Protein AF-0000000083614188 (afdb_homodimer)

Foldseek 3Di:
DDPQLVVQQVLQVVQVVVVFHRKKKFKDAPRDTQFIFDQCVVPDVDPQRHTLSVRLVVNCVVVVHLADARIEMHMQEDDAPSSVVSCVSNNNDYYHYHHYLVNCVVVVNNVSVVVVVQVVDDQPPHPDHDDDDDDDVPDDDPVVVVVVVVVD/DDPQLVVQQVLQVVQVVVVFHRKKKFKDAPRDTQFIFDQCVVPDVDPQRHTLSVRLVVNCVVVVHLADARIEMHMQEDDAPSSVVSCVSNNNDYYHYHHYLVNCVVVVNNVSVVVVVQVVDDQPPHPDHDDDDDDDVPDDDPVVVVVVVVVD

Secondary structure (DSSP, 8-state):
--HHHHHHHHHHHHHHHTT--S-EEEEEETTEEEEEEE--TTTSS-TT--HHHHHHHHHHHHHT-S--TT-EEEEEEPPPHHHHHHHHHHT--EEEEEE-HHHHHHTT--HHHHHHHHHHS-GGGSSSEEEE-PPPTT---HHHHHHHHH--/--HHHHHHHHHHHHHHHTT--S-EEEEEETTEEEEEEE--TTTSS-TT--HHHHHHHHHHHHHT-S--TT-EEEEEEPPPHHHHHHHHHHT--EEEEEE-HHHHHHTT--HHHHHHHHHHS-GGGSSSEEEE-PPPTT---HHHHHHHHH--

Sequence (304 aa):
MNQFMERAVELAIKNVHEGGQPFGAVLVKNNTVIAEGVNELHKNYDISGHAELLAIRRAQIELQTNDLAGFTMYASGEPCPMCLTAMYFAGIEKVFYSNSVDEAVEAGLGKSKEIYEELTKEKAERLLSMTRMELNNGQANPMKLWIEHSSLMNQFMERAVELAIKNVHEGGQPFGAVLVKNNTVIAEGVNELHKNYDISGHAELLAIRRAQIELQTNDLAGFTMYASGEPCPMCLTAMYFAGIEKVFYSNSVDEAVEAGLGKSKEIYEELTKEKAERLLSMTRMELNNGQANPMKLWIEHSSL

Nearest PDB structures (foldseek):
  1tiy-assembly1_A  TM=9.160E-01  e=7.499E-15  Bacillus subtilis
  1wwr-assembly1_A  TM=9.749E-01  e=7.286E-10  Aquifex aeolicus
  2a8n-assembly1_A  TM=9.648E-01  e=5.587E-10  Agrobacterium tumefaciens
  2b3j-assembly2_D  TM=9.683E-01  e=2.407E-09  Staphylococcus aureus subsp. aureus Mu50
  8e2r-assembly1_B  TM=9.435E-01  e=2.407E-09  Escherichia coli

InterPro domains:
  IPR002125 Cytidine and deoxycytidylate deaminase domain [PF00383] (3-98)
  IPR002125 Cytidine and deoxycytidylate deaminase domain [PS51747] (1-112)
  IPR016192 APOBEC/CMP deaminase, zinc-binding [PS00903] (50-87)
  IPR016193 Cytidine deaminase-like [SSF53927] (2-111)

Organism: NCBI:txid2304605

Structure (mmCIF, N/CA/C/O backbone):
data_AF-0000000083614188-model_v1
#
loop_
_entity.id
_entity.type
_entity.pdbx_description
1 polymer 'Nucleoside deaminase'
#
loop_
_atom_site.group_PDB
_atom_site.id
_atom_site.type_symbol
_atom_site.label_atom_id
_atom_site.label_alt_id
_atom_site.label_comp_id
_atom_site.label_asym_id
_atom_site.label_entity_id
_atom_site.label_seq_id
_atom_site.pdbx_PDB_ins_code
_atom_site.Cartn_x
_atom_site.Cartn_y
_atom_site.Cartn_z
_atom_site.occupancy
_atom_site.B_iso_or_equiv
_atom_site.auth_seq_id
_atom_site.auth_comp_id
_atom_site.auth_asym_id
_atom_site.auth_atom_id
_atom_site.pdbx_PDB_model_num
ATOM 1 N N . MET A 1 1 ? -5.219 -27 -8.125 1 78 1 MET A N 1
ATOM 2 C CA . MET A 1 1 ? -5.289 -25.562 -8.312 1 78 1 MET A CA 1
ATOM 3 C C . MET A 1 1 ? -6.367 -25.188 -9.328 1 78 1 MET A C 1
ATOM 5 O O . MET A 1 1 ? -6.715 -26 -10.188 1 78 1 MET A O 1
ATOM 9 N N . ASN A 1 2 ? -7.012 -24.047 -9.102 1 91.75 2 ASN A N 1
ATOM 10 C CA . ASN A 1 2 ? -8.008 -23.641 -10.086 1 91.75 2 ASN A CA 1
ATOM 11 C C . ASN A 1 2 ? -7.383 -22.797 -11.203 1 91.75 2 ASN A C 1
ATOM 13 O O . ASN A 1 2 ? -6.184 -22.516 -11.164 1 91.75 2 ASN A O 1
ATOM 17 N N . GLN A 1 3 ? -8.148 -22.531 -12.258 1 96.56 3 GLN A N 1
ATOM 18 C CA . GLN A 1 3 ? -7.645 -21.875 -13.453 1 96.56 3 GLN A CA 1
ATOM 19 C C . GLN A 1 3 ? -7.137 -20.469 -13.141 1 96.56 3 GLN A C 1
ATOM 21 O O . GLN A 1 3 ? -6.23 -19.969 -13.812 1 96.56 3 GLN A O 1
ATOM 26 N N . PHE A 1 4 ? -7.652 -19.797 -12.219 1 98.31 4 PHE A N 1
ATOM 27 C CA . PHE A 1 4 ? -7.27 -18.422 -11.875 1 98.31 4 PHE A CA 1
ATOM 28 C C . PHE A 1 4 ? -5.902 -18.406 -11.203 1 98.31 4 PHE A C 1
ATOM 30 O O . PHE A 1 4 ? -5.055 -17.578 -11.531 1 98.31 4 PHE A O 1
ATOM 37 N N . MET A 1 5 ? -5.703 -19.359 -10.234 1 98.38 5 MET A N 1
ATOM 38 C CA . MET A 1 5 ? -4.383 -19.453 -9.617 1 98.38 5 MET A CA 1
ATOM 39 C C . MET A 1 5 ? -3.332 -19.875 -10.641 1 98.38 5 MET A C 1
ATOM 41 O O . MET A 1 5 ? -2.203 -19.375 -10.617 1 98.38 5 MET A O 1
ATOM 45 N N . GLU A 1 6 ? -3.738 -20.766 -11.5 1 97.56 6 GLU A N 1
ATOM 46 C CA . GLU A 1 6 ? -2.824 -21.156 -12.57 1 97.56 6 GLU A CA 1
ATOM 47 C C . GLU A 1 6 ? -2.385 -19.938 -13.383 1 97.56 6 GLU A C 1
ATOM 49 O O . GLU A 1 6 ? -1.208 -19.812 -13.727 1 97.56 6 GLU A O 1
ATOM 54 N N . ARG A 1 7 ? -3.314 -19.078 -13.703 1 98.31 7 ARG A N 1
ATOM 55 C CA . ARG A 1 7 ? -3.008 -17.875 -14.461 1 98.31 7 ARG A CA 1
ATOM 56 C C . ARG A 1 7 ? -2.066 -16.969 -13.68 1 98.31 7 ARG A C 1
ATOM 58 O O . ARG A 1 7 ? -1.103 -16.438 -14.242 1 98.31 7 ARG A O 1
ATOM 65 N N . ALA A 1 8 ? -2.299 -16.781 -12.383 1 98.75 8 ALA A N 1
ATOM 66 C CA . ALA A 1 8 ? -1.425 -15.961 -11.547 1 98.75 8 ALA A CA 1
ATOM 67 C C . ALA A 1 8 ? -0.002 -16.516 -11.539 1 98.75 8 ALA A C 1
ATOM 69 O O . ALA A 1 8 ? 0.964 -15.75 -11.656 1 98.75 8 ALA A O 1
ATOM 70 N N . VAL A 1 9 ? 0.112 -17.812 -11.438 1 98.56 9 VAL A N 1
ATOM 71 C CA . VAL A 1 9 ? 1.411 -18.469 -11.398 1 98.56 9 VAL A CA 1
ATOM 72 C C . VAL A 1 9 ? 2.107 -18.312 -12.75 1 98.56 9 VAL A C 1
ATOM 74 O O . VAL A 1 9 ? 3.307 -18.031 -12.812 1 98.56 9 VAL A O 1
ATOM 77 N N . GLU A 1 10 ? 1.381 -18.5 -13.828 1 98.5 10 GLU A N 1
ATOM 78 C CA . GLU A 1 10 ? 1.929 -18.297 -15.164 1 98.5 10 GLU A CA 1
ATOM 79 C C . GLU A 1 10 ? 2.475 -16.891 -15.336 1 98.5 10 GLU A C 1
ATOM 81 O O . GLU A 1 10 ? 3.553 -16.703 -15.906 1 98.5 10 GLU A O 1
ATOM 86 N N . LEU A 1 11 ? 1.718 -15.906 -14.906 1 98.88 11 LEU A N 1
ATOM 87 C CA . LEU A 1 11 ? 2.154 -14.516 -14.969 1 98.88 11 LEU A CA 1
ATOM 88 C C . LEU A 1 11 ? 3.455 -14.32 -14.195 1 98.88 11 LEU A C 1
ATOM 90 O O . LEU A 1 11 ? 4.367 -13.641 -14.672 1 98.88 11 LEU A O 1
ATOM 94 N N . ALA A 1 12 ? 3.541 -14.891 -13.039 1 98.81 12 ALA A N 1
ATOM 95 C CA . ALA A 1 12 ? 4.734 -14.789 -12.203 1 98.81 12 ALA A CA 1
ATOM 96 C C . ALA A 1 12 ? 5.949 -15.391 -12.906 1 98.81 12 ALA A C 1
ATOM 98 O O . ALA A 1 12 ? 7.027 -14.789 -12.922 1 98.81 12 ALA A O 1
ATOM 99 N N . ILE A 1 13 ? 5.73 -16.547 -13.484 1 98.62 13 ILE A N 1
ATOM 100 C CA . ILE A 1 13 ? 6.801 -17.25 -14.188 1 98.62 13 ILE A CA 1
ATOM 101 C C . ILE A 1 13 ? 7.293 -16.391 -15.352 1 98.62 13 ILE A C 1
ATOM 103 O O . ILE A 1 13 ? 8.5 -16.188 -15.516 1 98.62 13 ILE A O 1
ATOM 107 N N . LYS A 1 14 ? 6.375 -15.93 -16.141 1 98.75 14 LYS A N 1
ATOM 108 C CA . LYS A 1 14 ? 6.73 -15.078 -17.266 1 98.75 14 LYS A CA 1
ATOM 109 C C . LYS A 1 14 ? 7.488 -13.836 -16.797 1 98.75 14 LYS A C 1
ATOM 111 O O . LYS A 1 14 ? 8.438 -13.398 -17.453 1 98.75 14 LYS A O 1
ATOM 116 N N . ASN A 1 15 ? 7.07 -13.258 -15.695 1 98.75 15 ASN A N 1
ATOM 117 C CA . ASN A 1 15 ? 7.719 -12.055 -15.172 1 98.75 15 ASN A CA 1
ATOM 118 C C . ASN A 1 15 ? 9.172 -12.328 -14.797 1 98.75 15 ASN A C 1
ATOM 120 O O . ASN A 1 15 ? 10.039 -11.477 -15.008 1 98.75 15 ASN A O 1
ATOM 124 N N . VAL A 1 16 ? 9.445 -13.484 -14.242 1 98.44 16 VAL A N 1
ATOM 125 C CA . VAL A 1 16 ? 10.812 -13.859 -13.922 1 98.44 16 VAL A CA 1
ATOM 126 C C . VAL A 1 16 ? 11.648 -13.914 -15.203 1 98.44 16 VAL A C 1
ATOM 128 O O . VAL A 1 16 ? 12.758 -13.383 -15.25 1 98.44 16 VAL A O 1
ATOM 131 N N . HIS A 1 17 ? 11.102 -14.461 -16.234 1 98 17 HIS A N 1
ATOM 132 C CA . HIS A 1 17 ? 11.797 -14.547 -17.516 1 98 17 HIS A CA 1
ATOM 133 C C . HIS A 1 17 ? 12.086 -13.164 -18.078 1 98 17 HIS A C 1
ATOM 135 O O . HIS A 1 17 ? 13.07 -12.977 -18.797 1 98 17 HIS A O 1
ATOM 141 N N . GLU A 1 18 ? 11.344 -12.211 -17.703 1 97.56 18 GLU A N 1
ATOM 142 C CA . GLU A 1 18 ? 11.5 -10.852 -18.203 1 97.56 18 GLU A CA 1
ATOM 143 C C . GLU A 1 18 ? 12.352 -10.008 -17.25 1 97.56 18 GLU A C 1
ATOM 145 O O . GLU A 1 18 ? 12.492 -8.797 -17.453 1 97.56 18 GLU A O 1
ATOM 150 N N . GLY A 1 19 ? 12.828 -10.594 -16.219 1 97.19 19 GLY A N 1
ATOM 151 C CA . GLY A 1 19 ? 13.742 -9.906 -15.312 1 97.19 19 GLY A CA 1
ATOM 152 C C . GLY A 1 19 ? 13.07 -9.391 -14.055 1 97.19 19 GLY A C 1
ATOM 153 O O . GLY A 1 19 ? 13.695 -8.711 -13.242 1 97.19 19 GLY A O 1
ATOM 154 N N . GLY A 1 20 ? 11.844 -9.766 -13.852 1 98.25 20 GLY A N 1
ATOM 155 C CA . GLY A 1 20 ? 11.102 -9.273 -12.695 1 98.25 20 GLY A CA 1
ATOM 156 C C . GLY A 1 20 ? 11.031 -10.281 -11.562 1 98.25 20 GLY A C 1
ATOM 157 O O . GLY A 1 20 ? 11.414 -11.438 -11.734 1 98.25 20 GLY A O 1
ATOM 158 N N . GLN A 1 21 ? 10.57 -9.836 -10.43 1 98.44 21 GLN A N 1
ATOM 159 C CA . GLN A 1 21 ? 10.367 -10.711 -9.281 1 98.44 21 GLN A CA 1
ATOM 160 C C . GLN A 1 21 ? 9.227 -11.695 -9.531 1 98.44 21 GLN A C 1
ATOM 162 O O . GLN A 1 21 ? 8.367 -11.445 -10.367 1 98.44 21 GLN A O 1
ATOM 167 N N . PRO A 1 22 ? 9.164 -12.789 -8.797 1 98.75 22 PRO A N 1
ATOM 168 C CA . PRO A 1 22 ? 8.289 -13.922 -9.109 1 98.75 22 PRO A CA 1
ATOM 169 C C . PRO A 1 22 ? 6.883 -13.75 -8.531 1 98.75 22 PRO A C 1
ATOM 171 O O . PRO A 1 22 ? 6.406 -14.625 -7.801 1 98.75 22 PRO A O 1
ATOM 174 N N . PHE A 1 23 ? 6.223 -12.695 -8.906 1 98.94 23 PHE A N 1
ATOM 175 C CA . PHE A 1 23 ? 4.898 -12.43 -8.367 1 98.94 23 PHE A CA 1
ATOM 176 C C . PHE A 1 23 ? 3.926 -12.047 -9.477 1 98.94 23 PHE A C 1
ATOM 178 O O . PHE A 1 23 ? 4.211 -11.164 -10.281 1 98.94 23 PHE A O 1
ATOM 185 N N . GLY A 1 24 ? 2.861 -12.703 -9.562 1 98.94 24 GLY A N 1
ATOM 186 C CA . GLY A 1 24 ? 1.712 -12.445 -10.414 1 98.94 24 GLY A CA 1
ATOM 187 C C . GLY A 1 24 ? 0.39 -12.523 -9.672 1 98.94 24 GLY A C 1
ATOM 188 O O . GLY A 1 24 ? 0.3 -13.156 -8.617 1 98.94 24 GLY A O 1
ATOM 189 N N . ALA A 1 25 ? -0.646 -11.828 -10.227 1 98.94 25 ALA A N 1
ATOM 190 C CA . ALA A 1 25 ? -1.952 -11.805 -9.57 1 98.94 25 ALA A CA 1
ATOM 191 C C . ALA A 1 25 ? -3.07 -11.602 -10.594 1 98.94 25 ALA A C 1
ATOM 193 O O . ALA A 1 25 ? -2.861 -10.984 -11.641 1 98.94 25 ALA A O 1
ATOM 194 N N . VAL A 1 26 ? -4.215 -12.102 -10.281 1 98.88 26 VAL A N 1
ATOM 195 C CA . VAL A 1 26 ? -5.414 -11.867 -11.078 1 98.88 26 VAL A CA 1
ATOM 196 C C . VAL A 1 26 ? -6.586 -11.523 -10.164 1 98.88 26 VAL A C 1
ATOM 198 O O . VAL A 1 26 ? -6.73 -12.102 -9.086 1 98.88 26 VAL A O 1
ATOM 201 N N . LEU A 1 27 ? -7.27 -10.586 -10.531 1 98.94 27 LEU A N 1
ATOM 202 C CA . LEU A 1 27 ? -8.508 -10.188 -9.867 1 98.94 27 LEU A CA 1
ATOM 203 C C . LEU A 1 27 ? -9.719 -10.719 -10.617 1 98.94 27 LEU A C 1
ATOM 205 O O . LEU A 1 27 ? -9.867 -10.484 -11.82 1 98.94 27 LEU A O 1
ATOM 209 N N . VAL A 1 28 ? -10.609 -11.414 -9.875 1 98.88 28 VAL A N 1
ATOM 210 C CA . VAL A 1 28 ? -11.672 -12.18 -10.523 1 98.88 28 VAL A CA 1
ATOM 211 C C . VAL A 1 28 ? -13.031 -11.727 -9.977 1 98.88 28 VAL A C 1
ATOM 213 O O . VAL A 1 28 ? -13.172 -11.477 -8.781 1 98.88 28 VAL A O 1
ATOM 216 N N . LYS A 1 29 ? -14.016 -11.648 -10.828 1 98.5 29 LYS A N 1
ATOM 217 C CA . LYS A 1 29 ? 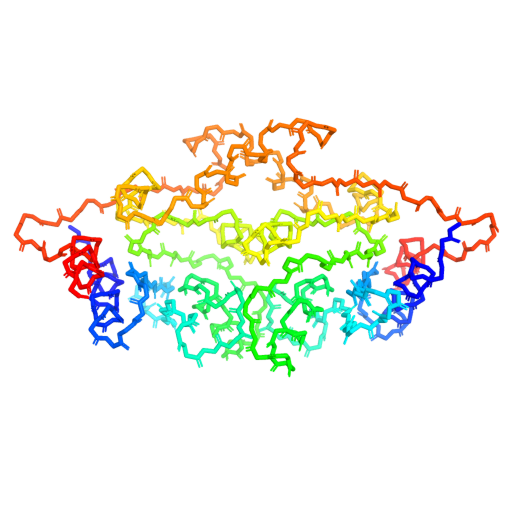-15.414 -11.445 -10.484 1 98.5 29 LYS A CA 1
ATOM 218 C C . LYS A 1 29 ? -16.328 -12.328 -11.328 1 98.5 29 LYS A C 1
ATOM 220 O O . LYS A 1 29 ? -16.188 -12.375 -12.555 1 98.5 29 LYS A O 1
ATOM 225 N N . ASN A 1 30 ? -17.172 -13.023 -10.719 1 97.44 30 ASN A N 1
ATOM 226 C CA . ASN A 1 30 ? -18.125 -13.891 -11.422 1 97.44 30 ASN A CA 1
ATOM 227 C C . ASN A 1 30 ? -17.406 -14.812 -12.406 1 97.44 30 ASN A C 1
ATOM 229 O O . ASN A 1 30 ? -17.781 -14.875 -13.578 1 97.44 30 ASN A O 1
ATOM 233 N N . ASN A 1 31 ? -16.391 -15.281 -11.984 1 97.5 31 ASN A N 1
ATOM 234 C CA . ASN A 1 31 ? -15.617 -16.281 -12.727 1 97.5 31 ASN A CA 1
ATOM 235 C C . ASN A 1 31 ? -14.984 -15.688 -13.984 1 97.5 31 ASN A C 1
ATOM 237 O O . ASN A 1 31 ? -14.75 -16.406 -14.961 1 97.5 31 ASN A O 1
ATOM 241 N N . THR A 1 32 ? -14.797 -14.461 -13.914 1 98.25 32 THR A N 1
ATOM 242 C CA . THR A 1 32 ? -14.141 -13.758 -15.008 1 98.25 32 THR A CA 1
ATOM 243 C C . THR A 1 32 ? -12.938 -12.961 -14.5 1 98.25 32 THR A C 1
ATOM 245 O O . THR A 1 32 ? -13.031 -12.273 -13.484 1 98.25 32 THR A O 1
ATOM 248 N N . VAL A 1 33 ? -11.883 -13.102 -15.242 1 98.69 33 VAL A N 1
ATOM 249 C CA . VAL A 1 33 ? -10.719 -12.28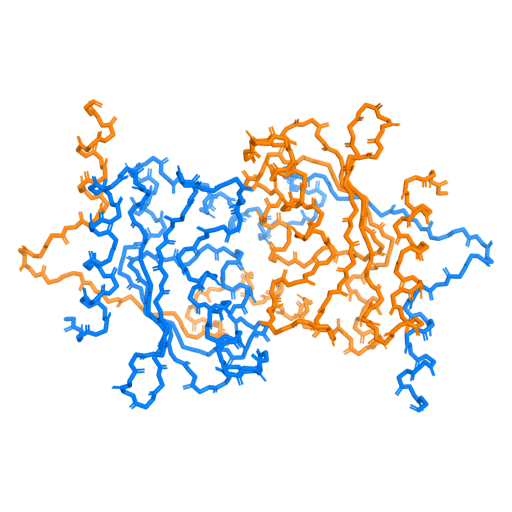9 -14.922 1 98.69 33 VAL A CA 1
ATOM 250 C C . VAL A 1 33 ? -10.969 -10.844 -15.32 1 98.69 33 VAL A C 1
ATOM 252 O O . VAL A 1 33 ? -11.227 -10.547 -16.484 1 98.69 33 VAL A O 1
ATOM 255 N N . ILE A 1 34 ? -10.883 -9.953 -14.391 1 98.81 34 ILE A N 1
ATOM 256 C CA . ILE A 1 34 ? -11.148 -8.547 -14.648 1 98.81 34 ILE A CA 1
ATOM 257 C C . ILE A 1 34 ? -9.828 -7.805 -14.875 1 98.81 34 ILE A C 1
ATOM 259 O O . ILE A 1 34 ? -9.75 -6.91 -15.719 1 98.81 34 ILE A O 1
ATOM 263 N N . ALA A 1 35 ? -8.82 -8.148 -14.148 1 98.88 35 ALA A N 1
ATOM 264 C CA . ALA A 1 35 ? -7.523 -7.492 -14.25 1 98.88 35 ALA A CA 1
ATOM 265 C C . ALA A 1 35 ? -6.398 -8.43 -13.82 1 98.88 35 ALA A C 1
ATOM 267 O O . ALA A 1 35 ? -6.621 -9.375 -13.07 1 98.88 35 ALA A O 1
ATOM 268 N N . GLU A 1 36 ? -5.312 -8.164 -14.352 1 98.94 36 GLU A N 1
ATOM 269 C CA . GLU A 1 36 ? -4.086 -8.891 -14.023 1 98.94 36 GLU A CA 1
ATOM 270 C C . GLU A 1 36 ? -2.977 -7.934 -13.594 1 98.94 36 GLU A C 1
ATOM 272 O O . GLU A 1 36 ? -3.004 -6.75 -13.938 1 98.94 36 GLU A O 1
ATOM 277 N N . GLY A 1 37 ? -2.062 -8.43 -12.797 1 98.88 37 GLY A N 1
ATOM 278 C CA . GLY A 1 37 ? -0.87 -7.688 -12.414 1 98.88 37 GLY A CA 1
ATOM 279 C C . GLY A 1 37 ? 0.351 -8.57 -12.242 1 98.88 37 GLY A C 1
ATOM 280 O O . GLY A 1 37 ? 0.227 -9.758 -11.93 1 98.88 37 GLY A O 1
ATOM 281 N N . VAL A 1 38 ? 1.489 -8 -12.516 1 98.88 38 VAL A N 1
ATOM 282 C CA . VAL A 1 38 ? 2.783 -8.578 -12.172 1 98.88 38 VAL A CA 1
ATOM 283 C C . VAL A 1 38 ? 3.629 -7.551 -11.43 1 98.88 38 VAL A C 1
ATOM 285 O O . VAL A 1 38 ? 3.359 -6.352 -11.5 1 98.88 38 VAL A O 1
ATOM 288 N N . ASN A 1 39 ? 4.566 -8.078 -10.633 1 98.81 39 ASN A N 1
ATOM 289 C CA . ASN A 1 39 ? 5.523 -7.156 -10.023 1 98.81 39 ASN A CA 1
ATOM 290 C C . ASN A 1 39 ? 6.312 -6.395 -11.086 1 98.81 39 ASN A C 1
ATOM 292 O O . ASN A 1 39 ? 6.93 -7 -11.961 1 98.81 39 ASN A O 1
ATOM 296 N N . GLU A 1 40 ? 6.273 -5.047 -11 1 98.69 40 GLU A N 1
ATOM 297 C CA . GLU A 1 40 ? 6.875 -4.258 -12.07 1 98.69 40 GLU A CA 1
ATOM 298 C C . GLU A 1 40 ? 8.039 -3.416 -11.547 1 98.69 40 GLU A C 1
ATOM 300 O O . GLU A 1 40 ? 8.398 -2.406 -12.156 1 98.69 40 GLU A O 1
ATOM 305 N N . LEU A 1 41 ? 8.656 -3.793 -10.484 1 98.25 41 LEU A N 1
ATOM 306 C CA . LEU A 1 41 ? 9.734 -3.025 -9.867 1 98.25 41 LEU A CA 1
ATOM 307 C C . LEU A 1 41 ? 10.945 -2.938 -10.789 1 98.25 41 LEU A C 1
ATOM 309 O O . LEU A 1 41 ? 11.727 -1.989 -10.703 1 98.25 41 LEU A O 1
ATOM 313 N N . HIS A 1 42 ? 11.148 -3.881 -11.703 1 97.56 42 HIS A N 1
ATOM 314 C CA . HIS A 1 42 ? 12.281 -3.879 -12.625 1 97.56 42 HIS A CA 1
ATOM 315 C C . HIS A 1 42 ? 12.016 -2.979 -13.828 1 97.56 42 HIS A C 1
ATOM 317 O O . HIS A 1 42 ? 12.938 -2.664 -14.586 1 97.56 42 HIS A O 1
ATOM 323 N N . LYS A 1 43 ? 10.82 -2.545 -14 1 97.88 43 LYS A N 1
ATOM 324 C CA . LYS A 1 43 ? 10.422 -1.748 -15.156 1 97.88 43 LYS A CA 1
ATOM 325 C C . LYS A 1 43 ? 10.258 -0.278 -14.781 1 97.88 43 LYS A C 1
ATOM 327 O O . LYS A 1 43 ? 10.555 0.61 -15.586 1 97.88 43 LYS A O 1
ATOM 332 N N . ASN A 1 44 ? 9.688 -0.078 -13.609 1 97.44 44 ASN A N 1
ATOM 333 C CA . ASN A 1 44 ? 9.297 1.257 -13.172 1 97.44 44 ASN A CA 1
ATOM 334 C C . ASN A 1 44 ? 9.836 1.573 -11.781 1 97.44 44 ASN A C 1
ATOM 336 O O . ASN A 1 44 ? 9.977 0.678 -10.945 1 97.44 44 ASN A O 1
ATOM 340 N N . TYR A 1 45 ? 10.148 2.85 -11.609 1 98.38 45 TYR A N 1
ATOM 341 C CA . TYR A 1 45 ? 10.531 3.307 -10.281 1 98.38 45 TYR A CA 1
ATOM 342 C C . TYR A 1 45 ? 9.305 3.668 -9.453 1 98.38 45 TYR A C 1
ATOM 344 O O . TYR A 1 45 ? 8.945 4.844 -9.336 1 98.38 45 TYR A O 1
ATOM 352 N N . ASP A 1 46 ? 8.688 2.717 -8.945 1 98.62 46 ASP A N 1
ATOM 353 C CA . ASP A 1 46 ? 7.488 2.754 -8.102 1 98.62 46 ASP A CA 1
ATOM 354 C C . ASP A 1 46 ? 7.457 1.569 -7.141 1 98.62 46 ASP A C 1
ATOM 356 O O . ASP A 1 46 ? 7.078 0.461 -7.527 1 98.62 46 ASP A O 1
ATOM 360 N N . ILE A 1 47 ? 7.738 1.78 -5.875 1 98.81 47 ILE A N 1
ATOM 361 C CA . ILE A 1 47 ? 7.914 0.716 -4.895 1 98.81 47 ILE A CA 1
ATOM 362 C C . ILE A 1 47 ? 6.582 0.003 -4.66 1 98.81 47 ILE A C 1
ATOM 364 O O . ILE A 1 47 ? 6.547 -1.085 -4.082 1 98.81 47 ILE A O 1
ATOM 368 N N . SER A 1 48 ? 5.449 0.642 -5.066 1 98.69 48 SER A N 1
ATOM 369 C CA . SER A 1 48 ? 4.137 0.027 -4.891 1 98.69 48 SER A CA 1
ATOM 370 C C . SER A 1 48 ? 3.762 -0.827 -6.098 1 98.69 48 SER A C 1
ATOM 372 O O . SER A 1 48 ? 2.654 -1.363 -6.164 1 98.69 48 SER A O 1
ATOM 374 N N . GLY A 1 49 ? 4.668 -1.014 -7.047 1 98.69 49 GLY A N 1
ATOM 375 C CA . GLY A 1 49 ? 4.402 -1.768 -8.258 1 98.69 49 GLY A CA 1
ATOM 376 C C . GLY A 1 49 ? 4.348 -3.266 -8.031 1 98.69 49 GLY A C 1
ATOM 377 O O . GLY A 1 49 ? 4.988 -4.035 -8.75 1 98.69 49 GLY A O 1
ATOM 378 N N . HIS A 1 50 ? 3.689 -3.701 -6.996 1 98.94 50 HIS A N 1
ATOM 379 C CA . HIS A 1 50 ? 3.471 -5.113 -6.711 1 98.94 50 HIS A CA 1
ATOM 380 C C . HIS A 1 50 ? 2.322 -5.676 -7.543 1 98.94 50 HIS A C 1
ATOM 382 O O . HIS A 1 50 ? 1.408 -4.941 -7.922 1 98.94 50 HIS A O 1
ATOM 388 N N . ALA A 1 51 ? 2.342 -6.953 -7.77 1 98.94 51 ALA A N 1
ATOM 389 C CA . ALA A 1 51 ? 1.395 -7.637 -8.648 1 98.94 51 ALA A CA 1
ATOM 390 C C . ALA A 1 51 ? -0.043 -7.383 -8.203 1 98.94 51 ALA A C 1
ATOM 392 O O . ALA A 1 51 ? -0.878 -6.949 -9.008 1 98.94 51 ALA A O 1
ATOM 393 N N . GLU A 1 52 ? -0.37 -7.625 -6.902 1 98.94 52 GLU A N 1
ATOM 394 C CA . GLU A 1 52 ? -1.732 -7.504 -6.391 1 98.94 52 GLU A CA 1
ATOM 395 C C . GLU A 1 52 ? -2.217 -6.059 -6.457 1 98.94 52 GLU A C 1
ATOM 397 O O . GLU A 1 52 ? -3.348 -5.797 -6.871 1 98.94 52 GLU A O 1
ATOM 402 N N . LEU A 1 53 ? -1.382 -5.145 -6.039 1 98.94 53 LEU A N 1
ATOM 403 C CA . LEU A 1 53 ? -1.773 -3.738 -6.02 1 98.94 53 LEU A CA 1
ATOM 404 C C . LEU A 1 53 ? -2.002 -3.219 -7.438 1 98.94 53 LEU A C 1
ATOM 406 O O . LEU A 1 53 ? -2.939 -2.455 -7.676 1 98.94 53 LEU A O 1
ATOM 410 N N . LEU A 1 54 ? -1.179 -3.664 -8.383 1 98.94 54 LEU A N 1
ATOM 411 C CA . LEU A 1 54 ? -1.356 -3.248 -9.766 1 98.94 54 LEU A CA 1
ATOM 412 C C . LEU A 1 54 ? -2.641 -3.83 -10.352 1 98.94 54 LEU A C 1
ATOM 414 O O . LEU A 1 54 ? -3.338 -3.16 -11.117 1 98.94 54 LEU A O 1
ATOM 418 N N . ALA A 1 55 ? -2.93 -5.066 -10.047 1 98.94 55 ALA A N 1
ATOM 419 C CA . ALA A 1 55 ? -4.203 -5.641 -10.484 1 98.94 55 ALA A CA 1
ATOM 420 C C . ALA A 1 55 ? -5.379 -4.824 -9.961 1 98.94 55 ALA A C 1
ATOM 422 O O . ALA A 1 55 ? -6.324 -4.539 -10.695 1 98.94 55 ALA A O 1
ATOM 423 N N . ILE A 1 56 ? -5.312 -4.438 -8.695 1 98.94 56 ILE A N 1
ATOM 424 C CA . ILE A 1 56 ? -6.363 -3.645 -8.07 1 98.94 56 ILE A CA 1
ATOM 425 C C . ILE A 1 56 ? -6.488 -2.299 -8.781 1 98.94 56 ILE A C 1
ATOM 427 O O . ILE A 1 56 ? -7.582 -1.906 -9.188 1 98.94 56 ILE A O 1
ATOM 431 N N . ARG A 1 57 ? -5.387 -1.611 -9 1 98.81 57 ARG A N 1
ATOM 432 C CA . ARG A 1 57 ? -5.391 -0.293 -9.625 1 98.81 57 ARG A CA 1
ATOM 433 C C . ARG A 1 57 ? -5.969 -0.358 -11.039 1 98.81 57 ARG A C 1
ATOM 435 O O . ARG A 1 57 ? -6.805 0.467 -11.406 1 98.81 57 ARG A O 1
ATOM 442 N N . ARG A 1 58 ? -5.539 -1.312 -11.781 1 98.81 58 ARG A N 1
ATOM 443 C CA . ARG A 1 58 ? -6.008 -1.466 -13.148 1 98.81 58 ARG A CA 1
ATOM 444 C C . ARG A 1 58 ? -7.516 -1.702 -13.195 1 98.81 58 ARG A C 1
ATOM 446 O O . ARG A 1 58 ? -8.219 -1.105 -14.008 1 98.81 58 ARG A O 1
ATOM 453 N N . ALA A 1 59 ? -8.023 -2.557 -12.312 1 98.88 59 ALA A N 1
ATOM 454 C CA . ALA A 1 59 ? -9.461 -2.816 -12.258 1 98.88 59 ALA A CA 1
ATOM 455 C C . ALA A 1 59 ? -10.227 -1.553 -11.891 1 98.88 59 ALA A C 1
ATOM 457 O O . ALA A 1 59 ? -11.266 -1.255 -12.492 1 98.88 59 ALA A O 1
ATOM 458 N N . GLN A 1 60 ? -9.711 -0.83 -10.914 1 98.88 60 GLN A N 1
ATOM 459 C CA . GLN A 1 60 ? -10.414 0.352 -10.43 1 98.88 60 GLN A CA 1
ATOM 460 C C . GLN A 1 60 ? -10.461 1.442 -11.492 1 98.88 60 GLN A C 1
ATOM 462 O O . GLN A 1 60 ? -11.484 2.113 -11.656 1 98.88 60 GLN A O 1
ATOM 467 N N . ILE A 1 61 ? -9.344 1.593 -12.211 1 98.31 61 ILE A N 1
ATOM 468 C CA . ILE A 1 61 ? -9.305 2.566 -13.297 1 98.31 61 ILE A CA 1
ATOM 469 C C . ILE A 1 61 ? -10.289 2.162 -14.391 1 98.31 61 ILE A C 1
ATOM 471 O O . ILE A 1 61 ? -11.086 2.982 -14.859 1 98.31 61 ILE A O 1
ATOM 475 N N . GLU A 1 62 ? -10.266 0.944 -14.758 1 98.12 62 GLU A N 1
ATOM 476 C CA . GLU A 1 62 ? -11.117 0.432 -15.828 1 98.12 62 GLU A CA 1
ATOM 477 C C . GLU A 1 62 ? -12.594 0.537 -15.453 1 98.12 62 GLU A C 1
ATOM 479 O O . GLU A 1 62 ? -13.414 0.961 -16.266 1 98.12 62 GLU A O 1
ATOM 484 N N . LEU A 1 63 ? -12.922 0.193 -14.234 1 98.38 63 LEU A N 1
ATOM 485 C CA . LEU A 1 63 ? -14.312 0.108 -13.812 1 98.38 63 LEU A CA 1
ATOM 486 C C . LEU A 1 63 ? -14.789 1.437 -13.227 1 98.38 63 LEU A C 1
ATOM 488 O O . LEU A 1 63 ? -15.977 1.602 -12.938 1 98.38 63 LEU A O 1
ATOM 492 N N . GLN A 1 64 ? -13.914 2.281 -13.016 1 98.44 64 GLN A N 1
ATOM 493 C CA . GLN A 1 64 ? -14.188 3.604 -12.461 1 98.44 64 GLN A CA 1
ATOM 494 C C . GLN A 1 64 ? -14.898 3.502 -11.117 1 98.44 64 GLN A C 1
ATOM 496 O O . GLN A 1 64 ? -15.945 4.121 -10.914 1 98.44 64 GLN A O 1
ATOM 501 N N . THR A 1 65 ? -14.258 2.77 -10.25 1 98.56 65 THR A N 1
ATOM 502 C CA . THR A 1 65 ? -14.734 2.613 -8.875 1 98.56 65 THR A CA 1
ATOM 503 C C . THR A 1 65 ? -13.586 2.201 -7.953 1 98.56 65 THR A C 1
ATOM 505 O O . THR A 1 65 ? -12.688 1.47 -8.367 1 98.56 65 THR A O 1
ATOM 508 N N . ASN A 1 66 ? -13.656 2.654 -6.73 1 98.25 66 ASN A N 1
ATOM 509 C CA . ASN A 1 66 ? -12.688 2.205 -5.734 1 98.25 66 ASN A CA 1
ATOM 510 C C . ASN A 1 66 ? -13.18 0.956 -5.004 1 98.25 66 ASN A C 1
ATOM 512 O O . ASN A 1 66 ? -12.406 0.296 -4.309 1 98.25 66 ASN A O 1
ATOM 516 N N . ASP A 1 67 ? -14.5 0.702 -5.156 1 98.56 67 ASP A N 1
ATOM 517 C CA . ASP A 1 67 ? -15.133 -0.406 -4.449 1 98.56 67 ASP A CA 1
ATOM 518 C C . ASP A 1 67 ? -15.016 -1.705 -5.242 1 98.56 67 ASP A C 1
ATOM 520 O O . ASP A 1 67 ? -15.555 -1.816 -6.344 1 98.56 67 ASP A O 1
ATOM 524 N N . LEU A 1 68 ? -14.383 -2.68 -4.629 1 98.81 68 LEU A N 1
ATOM 525 C CA . LEU A 1 68 ? -14.219 -3.973 -5.285 1 98.81 68 LEU A CA 1
ATOM 526 C C . LEU A 1 68 ? -14.828 -5.09 -4.441 1 98.81 68 LEU A C 1
ATOM 528 O O . LEU A 1 68 ? -14.32 -6.211 -4.43 1 98.81 68 LEU A O 1
ATOM 532 N N . ALA A 1 69 ? -15.797 -4.754 -3.656 1 98.56 69 ALA A N 1
ATOM 533 C CA . ALA A 1 69 ? -16.562 -5.793 -2.969 1 98.56 69 ALA A CA 1
ATOM 534 C C . ALA A 1 69 ? -17.047 -6.855 -3.949 1 98.56 69 ALA A C 1
ATOM 536 O O . ALA A 1 69 ? -17.484 -6.535 -5.051 1 98.56 69 ALA A O 1
ATOM 537 N N . GLY A 1 70 ? -16.906 -8.102 -3.578 1 98.31 70 GLY A N 1
ATOM 538 C CA . GLY A 1 70 ? -17.359 -9.195 -4.426 1 98.31 70 GLY A CA 1
ATOM 539 C C . GLY A 1 70 ? -16.266 -9.734 -5.332 1 98.31 70 GLY A C 1
ATOM 540 O O . GLY A 1 70 ? -16.453 -10.758 -5.996 1 98.31 70 GLY A O 1
ATOM 541 N N . PHE A 1 71 ? -15.156 -9.086 -5.402 1 98.75 71 PHE A N 1
ATOM 542 C CA . PHE A 1 71 ? -14.023 -9.578 -6.172 1 98.75 71 PHE A CA 1
ATOM 543 C C . PHE A 1 71 ? -13.211 -10.578 -5.355 1 98.75 71 PHE A C 1
ATOM 545 O O . PHE A 1 71 ? -13.203 -10.523 -4.125 1 98.75 71 PHE A O 1
ATOM 552 N N . THR A 1 72 ? -12.539 -11.461 -6.023 1 98.88 72 THR A N 1
ATOM 553 C CA . THR A 1 72 ? -11.609 -12.406 -5.422 1 98.88 72 THR A CA 1
ATOM 554 C C . THR A 1 72 ? -10.203 -12.219 -5.996 1 98.88 72 THR A C 1
ATOM 556 O O . THR A 1 72 ? -10.039 -12.117 -7.211 1 98.88 72 THR A O 1
ATOM 559 N N . MET A 1 73 ? -9.203 -12.188 -5.133 1 98.94 73 MET A N 1
ATOM 560 C CA . MET A 1 73 ? -7.805 -12.078 -5.539 1 98.94 73 MET A CA 1
ATOM 561 C C . MET A 1 73 ? -7.141 -13.445 -5.578 1 98.94 73 MET A C 1
ATOM 563 O O . MET A 1 73 ? -7.266 -14.234 -4.633 1 98.94 73 MET A O 1
ATOM 567 N N . TYR A 1 74 ? -6.52 -13.781 -6.629 1 98.94 74 TYR A N 1
ATOM 568 C CA . TYR A 1 74 ? -5.582 -14.891 -6.727 1 98.94 74 TYR A CA 1
ATOM 569 C C . TYR A 1 74 ? -4.16 -14.398 -6.945 1 98.94 74 TYR A C 1
ATOM 571 O O . TYR A 1 74 ? -3.877 -13.719 -7.938 1 98.94 74 TYR A O 1
ATOM 579 N N . ALA A 1 75 ? -3.301 -14.703 -6.09 1 98.88 75 ALA A N 1
ATOM 580 C CA . ALA A 1 75 ? -1.917 -14.234 -6.156 1 98.88 75 ALA A CA 1
ATOM 581 C C . ALA A 1 75 ? -0.941 -15.406 -6.105 1 98.88 75 ALA A C 1
ATOM 583 O O . ALA A 1 75 ? -1.149 -16.359 -5.352 1 98.88 75 ALA A O 1
ATOM 584 N N . SER A 1 76 ? 0.146 -15.328 -6.867 1 98.75 76 SER A N 1
ATOM 585 C CA . SER A 1 76 ? 1.145 -16.391 -6.855 1 98.75 76 SER A CA 1
ATOM 586 C C . SER A 1 76 ? 1.882 -16.453 -5.523 1 98.75 76 SER A C 1
ATOM 588 O O . SER A 1 76 ? 2.352 -17.516 -5.109 1 98.75 76 SER A O 1
ATOM 590 N N . GLY A 1 77 ? 2.076 -15.328 -4.922 1 98.5 77 GLY A N 1
ATOM 591 C CA . GLY A 1 77 ? 2.689 -15.234 -3.607 1 98.5 77 GLY A CA 1
ATOM 592 C C . GLY A 1 77 ? 1.771 -14.633 -2.561 1 98.5 77 GLY A C 1
ATOM 593 O O . GLY A 1 77 ? 0.865 -13.867 -2.889 1 98.5 77 GLY A O 1
ATOM 594 N N . GLU A 1 78 ? 2.033 -14.953 -1.301 1 98.62 78 GLU A N 1
ATOM 595 C CA . GLU A 1 78 ? 1.283 -14.359 -0.197 1 98.62 78 GLU A CA 1
ATOM 596 C C . GLU A 1 78 ? 1.414 -12.844 -0.191 1 98.62 78 GLU A C 1
ATOM 598 O O . GLU A 1 78 ? 2.525 -12.312 -0.239 1 98.62 78 GLU A O 1
ATOM 603 N N . PRO A 1 79 ? 0.269 -12.156 -0.154 1 98.81 79 PRO A N 1
ATOM 604 C CA . PRO A 1 79 ? 0.323 -10.695 -0.211 1 98.81 79 PRO A CA 1
ATOM 605 C C . PRO A 1 79 ? 1.116 -10.086 0.943 1 98.81 79 PRO A C 1
ATOM 607 O O . PRO A 1 79 ? 1.014 -10.555 2.08 1 98.81 79 PRO A O 1
ATOM 610 N N . CYS A 1 80 ? 1.928 -9.117 0.663 1 98.81 80 CYS A N 1
ATOM 611 C CA . CYS A 1 80 ? 2.568 -8.328 1.707 1 98.81 80 CYS A CA 1
ATOM 612 C C . CYS A 1 80 ? 1.554 -7.449 2.426 1 98.81 80 CYS A C 1
ATOM 614 O O . CYS A 1 80 ? 0.418 -7.305 1.97 1 98.81 80 CYS A O 1
ATOM 616 N N . PRO A 1 81 ? 1.94 -6.801 3.525 1 98.81 81 PRO A N 1
ATOM 617 C CA . PRO A 1 81 ? 0.976 -5.969 4.246 1 98.81 81 PRO A CA 1
ATOM 618 C C . PRO A 1 81 ? 0.463 -4.797 3.408 1 98.81 81 PRO A C 1
ATOM 620 O O . PRO A 1 81 ? -0.684 -4.375 3.568 1 98.81 81 PRO A O 1
ATOM 623 N N . MET A 1 82 ? 1.279 -4.281 2.51 1 98.94 82 MET A N 1
ATOM 624 C CA . MET A 1 82 ? 0.86 -3.182 1.645 1 98.94 82 MET A CA 1
ATOM 625 C C . MET A 1 82 ? -0.309 -3.602 0.76 1 98.94 82 MET A C 1
ATOM 627 O O . MET A 1 82 ? -1.351 -2.943 0.746 1 98.94 82 MET A O 1
ATOM 631 N N . CYS A 1 83 ? -0.143 -4.695 0.086 1 98.94 83 CYS A N 1
ATOM 632 C CA . CYS A 1 83 ? -1.161 -5.168 -0.845 1 98.94 83 CYS A CA 1
ATOM 633 C C . CYS A 1 83 ? -2.395 -5.66 -0.098 1 98.94 83 CYS A C 1
ATOM 635 O O . CYS A 1 83 ? -3.523 -5.453 -0.549 1 98.94 83 CYS A O 1
ATOM 637 N N . LEU A 1 84 ? -2.135 -6.305 0.996 1 98.88 84 LEU A N 1
ATOM 638 C CA . LEU A 1 84 ? -3.254 -6.777 1.804 1 98.88 84 LEU A CA 1
ATOM 639 C C . LEU A 1 84 ? -4.09 -5.602 2.305 1 98.88 84 LEU A C 1
ATOM 641 O O . LEU A 1 84 ? -5.324 -5.652 2.268 1 98.88 84 LEU A O 1
ATOM 645 N N . THR A 1 85 ? -3.461 -4.566 2.773 1 98.94 85 THR A N 1
ATOM 646 C CA . THR A 1 85 ? -4.156 -3.373 3.24 1 98.94 85 THR A CA 1
ATOM 647 C C . THR A 1 85 ? -4.965 -2.742 2.111 1 98.94 85 THR A C 1
ATOM 649 O O . THR A 1 85 ? -6.113 -2.338 2.314 1 98.94 85 THR A O 1
ATOM 652 N N . ALA A 1 86 ? -4.375 -2.709 0.928 1 98.94 86 ALA A N 1
ATOM 653 C CA . ALA A 1 86 ? -5.105 -2.197 -0.229 1 98.94 86 ALA A CA 1
ATOM 654 C C . ALA A 1 86 ? -6.379 -3 -0.473 1 98.94 86 ALA A C 1
ATOM 656 O O . ALA A 1 86 ? -7.422 -2.434 -0.807 1 98.94 86 ALA A O 1
ATOM 657 N N . MET A 1 87 ? -6.305 -4.309 -0.313 1 98.94 87 MET A N 1
ATOM 658 C CA . MET A 1 87 ? -7.477 -5.16 -0.488 1 98.94 87 MET A CA 1
ATOM 659 C C . MET A 1 87 ? -8.555 -4.824 0.538 1 98.94 87 MET A C 1
ATOM 661 O O . MET A 1 87 ? -9.734 -4.719 0.195 1 98.94 87 MET A O 1
ATOM 665 N N . TYR A 1 88 ? -8.156 -4.648 1.784 1 98.88 88 TYR A N 1
ATOM 666 C CA . TYR A 1 88 ? -9.109 -4.242 2.807 1 98.88 88 TYR A CA 1
ATOM 667 C C . TYR A 1 88 ? -9.805 -2.939 2.422 1 98.88 88 TYR A C 1
ATOM 669 O O . TYR A 1 88 ? -11.031 -2.842 2.475 1 98.88 88 TYR A O 1
ATOM 677 N N . PHE A 1 89 ? -9.023 -1.96 2.027 1 98.88 89 PHE A N 1
ATOM 678 C CA . PHE A 1 89 ? -9.586 -0.667 1.659 1 98.88 89 PHE A CA 1
ATOM 679 C C . PHE A 1 89 ? -10.547 -0.812 0.482 1 98.88 89 PHE A C 1
ATOM 681 O O . PHE A 1 89 ? -11.578 -0.136 0.426 1 98.88 89 PHE A O 1
ATOM 688 N N . ALA A 1 90 ? -10.227 -1.711 -0.449 1 98.81 90 ALA A N 1
ATOM 689 C CA . ALA A 1 90 ? -11 -1.861 -1.68 1 98.81 90 ALA A CA 1
ATOM 690 C C . ALA A 1 90 ? -12.242 -2.711 -1.445 1 98.81 90 ALA A C 1
ATOM 692 O O . ALA A 1 90 ? -13.086 -2.846 -2.334 1 98.81 90 ALA A O 1
ATOM 693 N N . GLY A 1 91 ? -12.336 -3.373 -0.285 1 98.75 91 GLY A N 1
ATOM 694 C CA . GLY A 1 91 ? -13.5 -4.168 0.053 1 98.75 91 GLY A CA 1
ATOM 695 C C . GLY A 1 91 ? -13.383 -5.617 -0.377 1 98.75 91 GLY A C 1
ATOM 696 O O . GLY A 1 91 ? -14.375 -6.355 -0.371 1 98.75 91 GLY A O 1
ATOM 697 N N . ILE A 1 92 ? -12.203 -6.02 -0.814 1 98.81 92 ILE A N 1
ATOM 698 C CA . ILE A 1 92 ? -11.977 -7.414 -1.172 1 98.81 92 ILE A CA 1
ATOM 699 C C . ILE A 1 92 ? -11.945 -8.273 0.091 1 98.81 92 ILE A C 1
ATOM 701 O O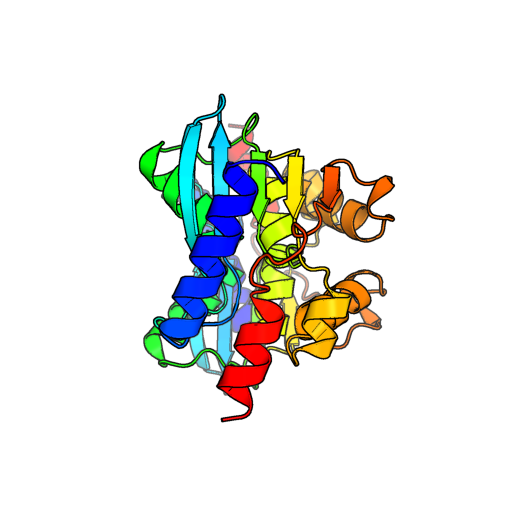 . ILE A 1 92 ? -11.266 -7.938 1.061 1 98.81 92 ILE A O 1
ATOM 705 N N . GLU A 1 93 ? -12.625 -9.391 0.094 1 97.75 93 GLU A N 1
ATOM 706 C CA . GLU A 1 93 ? -12.773 -10.172 1.315 1 97.75 93 GLU A CA 1
ATOM 707 C C . GLU A 1 93 ? -12.125 -11.547 1.169 1 97.75 93 GLU A C 1
ATOM 709 O O . GLU A 1 93 ? -12 -12.289 2.148 1 97.75 93 GLU A O 1
ATOM 714 N N . LYS A 1 94 ? -11.742 -11.875 -0.058 1 98.44 94 LYS A N 1
ATOM 715 C CA . LYS A 1 94 ? -11.219 -13.211 -0.313 1 98.44 94 LYS A CA 1
ATOM 716 C C . LYS A 1 94 ? -9.93 -13.148 -1.134 1 98.44 94 LYS A C 1
ATOM 718 O O . LYS A 1 94 ? -9.898 -12.531 -2.201 1 98.44 94 LYS A O 1
ATOM 723 N N . VAL A 1 95 ? -8.938 -13.805 -0.622 1 98.69 95 VAL A N 1
ATOM 724 C CA . VAL A 1 95 ? -7.676 -13.914 -1.337 1 98.69 95 VAL A CA 1
ATOM 725 C C . VAL A 1 95 ? -7.164 -15.352 -1.277 1 98.69 95 VAL A C 1
ATOM 727 O O . VAL A 1 95 ? -7.207 -15.992 -0.222 1 98.69 95 VAL A O 1
ATOM 730 N N . PHE A 1 96 ? -6.762 -15.898 -2.383 1 98.81 96 PHE A N 1
ATOM 731 C CA . PHE A 1 96 ? -6.02 -17.141 -2.514 1 98.81 96 PHE A CA 1
ATOM 732 C C . PHE A 1 96 ? -4.578 -16.875 -2.928 1 98.81 96 PHE A C 1
ATOM 734 O O . PHE A 1 96 ? -4.316 -16 -3.762 1 98.81 96 PHE A O 1
ATOM 741 N N . TYR A 1 97 ? -3.666 -17.578 -2.379 1 98.75 97 TYR A N 1
ATOM 742 C CA . TYR A 1 97 ? -2.264 -17.422 -2.754 1 98.75 97 TYR A CA 1
ATOM 743 C C . TYR A 1 97 ? -1.571 -18.781 -2.826 1 98.75 97 TYR A C 1
ATOM 745 O O . TYR A 1 97 ? -2.059 -19.766 -2.266 1 98.75 97 TYR A O 1
ATOM 753 N N . SER A 1 98 ? -0.421 -18.828 -3.467 1 98 98 SER A N 1
ATOM 754 C CA . SER A 1 98 ? 0.277 -20.094 -3.617 1 98 98 SER A CA 1
ATOM 755 C C . SER A 1 98 ? 1.531 -20.141 -2.752 1 98 98 SER A C 1
ATOM 757 O O . SER A 1 98 ? 1.534 -20.766 -1.688 1 98 98 SER A O 1
ATOM 759 N N . ASN A 1 99 ? 2.566 -19.391 -3.078 1 97.56 99 ASN A N 1
ATOM 760 C CA . ASN A 1 99 ? 3.811 -19.375 -2.316 1 97.56 99 ASN A CA 1
ATOM 761 C C . ASN A 1 99 ? 3.678 -18.547 -1.045 1 97.56 99 ASN A C 1
ATOM 763 O O . ASN A 1 99 ? 3.219 -17.406 -1.092 1 97.56 99 ASN A O 1
ATOM 767 N N . SER A 1 100 ? 4.113 -19.062 0.091 1 97.5 100 SER A N 1
ATOM 768 C CA . SER A 1 100 ? 4.004 -18.391 1.387 1 97.5 100 SER A CA 1
ATOM 769 C C . SER A 1 100 ? 5.109 -17.359 1.577 1 97.5 100 SER A C 1
ATOM 771 O O . SER A 1 100 ? 6.086 -17.344 0.825 1 97.5 100 SER A O 1
ATOM 773 N N . VAL A 1 101 ? 4.922 -16.531 2.611 1 97.12 101 VAL A N 1
ATOM 774 C CA . VAL A 1 101 ? 5.938 -15.547 2.969 1 97.12 101 VAL A CA 1
ATOM 775 C C . VAL A 1 101 ? 7.227 -16.25 3.373 1 97.12 101 VAL A C 1
ATOM 777 O O . VAL A 1 101 ? 8.32 -15.758 3.115 1 97.12 101 VAL A O 1
ATOM 780 N N . ASP A 1 102 ? 7.137 -17.422 4.023 1 97 102 ASP A N 1
ATOM 781 C CA . ASP A 1 102 ? 8.312 -18.203 4.406 1 97 102 ASP A CA 1
ATOM 782 C C . ASP A 1 102 ? 9.086 -18.672 3.18 1 97 102 ASP A C 1
ATOM 784 O O . ASP A 1 102 ? 10.312 -18.672 3.17 1 97 102 ASP A O 1
ATOM 788 N N . GLU A 1 103 ? 8.398 -19.094 2.172 1 96.31 103 GLU A N 1
ATOM 789 C CA . GLU A 1 103 ? 9.047 -19.516 0.932 1 96.31 103 GLU A CA 1
ATOM 790 C C . GLU A 1 103 ? 9.711 -18.344 0.23 1 96.31 103 GLU A C 1
ATOM 792 O O . GLU A 1 103 ? 10.75 -18.5 -0.404 1 96.31 103 GLU A O 1
ATOM 797 N N . ALA A 1 104 ? 9.031 -17.188 0.301 1 97.69 104 ALA A N 1
ATOM 798 C CA . ALA A 1 104 ? 9.656 -15.992 -0.25 1 97.69 104 ALA A CA 1
ATOM 799 C C . ALA A 1 104 ? 10.977 -15.688 0.45 1 97.69 104 ALA A C 1
ATOM 801 O O . ALA A 1 104 ? 11.938 -15.242 -0.187 1 97.69 104 ALA A O 1
ATOM 802 N N . VAL A 1 105 ? 11.07 -15.875 1.778 1 98 105 VAL A N 1
ATOM 803 C CA . VAL A 1 105 ? 12.297 -15.672 2.541 1 98 105 VAL A CA 1
ATOM 804 C C . VAL A 1 105 ? 13.406 -16.562 1.981 1 98 105 VAL A C 1
ATOM 806 O O . VAL A 1 105 ? 14.539 -16.125 1.79 1 98 105 VAL A O 1
ATOM 809 N N . GLU A 1 106 ? 13.062 -17.828 1.689 1 96.5 106 GLU A N 1
ATOM 810 C CA . GLU A 1 106 ? 14.023 -18.781 1.147 1 96.5 106 GLU A CA 1
ATOM 811 C C . GLU A 1 106 ? 14.555 -18.312 -0.209 1 96.5 106 GLU A C 1
ATOM 813 O O . GLU A 1 106 ? 15.68 -18.641 -0.582 1 96.5 106 GLU A O 1
ATOM 818 N N . ALA A 1 107 ? 13.781 -17.547 -0.913 1 97 107 ALA A N 1
ATOM 819 C CA . ALA A 1 107 ? 14.156 -17.062 -2.24 1 97 107 ALA A CA 1
ATOM 820 C C . ALA A 1 107 ? 14.883 -15.727 -2.156 1 97 107 ALA A C 1
ATOM 822 O O . ALA A 1 107 ? 15.188 -15.109 -3.18 1 97 107 ALA A O 1
ATOM 823 N N . GLY A 1 108 ? 15.156 -15.211 -0.961 1 97.12 108 GLY A N 1
ATOM 824 C CA . GLY A 1 108 ? 15.836 -13.938 -0.788 1 97.12 108 GLY A CA 1
ATOM 825 C C . GLY A 1 108 ? 14.898 -12.742 -0.823 1 97.12 108 GLY A C 1
ATOM 826 O O . GLY A 1 108 ? 15.344 -11.602 -0.948 1 97.12 108 GLY A O 1
ATOM 827 N N . LEU A 1 109 ? 13.617 -12.992 -0.784 1 97.62 109 LEU A N 1
ATOM 828 C CA . LEU A 1 109 ? 12.578 -11.977 -0.815 1 97.62 109 LEU A CA 1
ATOM 829 C C . LEU A 1 109 ? 11.82 -11.93 0.508 1 97.62 109 LEU A C 1
ATOM 831 O O . LEU A 1 109 ? 10.594 -12.094 0.535 1 97.62 109 LEU A O 1
ATOM 835 N N . GLY A 1 110 ? 12.531 -11.602 1.585 1 97.69 110 GLY A N 1
ATOM 8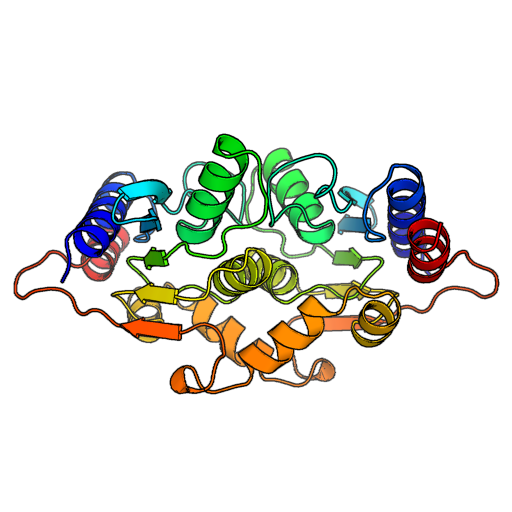36 C CA . GLY A 1 110 ? 12 -11.805 2.924 1 97.69 110 GLY A CA 1
ATOM 837 C C . GLY A 1 110 ? 11.484 -10.531 3.561 1 97.69 110 GLY A C 1
ATOM 838 O O . GLY A 1 110 ? 11.031 -10.547 4.707 1 97.69 110 GLY A O 1
ATOM 839 N N . LYS A 1 111 ? 11.461 -9.438 2.875 1 98.25 111 LYS A N 1
ATOM 840 C CA . LYS A 1 111 ? 11.125 -8.148 3.471 1 98.25 111 LYS A CA 1
ATOM 841 C C . LYS A 1 111 ? 9.672 -8.133 3.955 1 98.25 111 LYS A C 1
ATOM 843 O O . LYS A 1 111 ? 9.375 -7.562 5.008 1 98.25 111 LYS A O 1
ATOM 848 N N . SER A 1 112 ? 8.82 -8.75 3.174 1 98.56 112 SER A N 1
ATOM 849 C CA . SER A 1 112 ? 7.418 -8.812 3.576 1 98.56 112 SER A CA 1
ATOM 850 C C . SER A 1 112 ? 7.27 -9.422 4.965 1 98.56 112 SER A C 1
ATOM 852 O O . SER A 1 112 ? 6.547 -8.891 5.809 1 98.56 112 SER A O 1
ATOM 854 N N . LYS A 1 113 ? 7.938 -10.484 5.215 1 98.38 113 LYS A N 1
ATOM 855 C CA . LYS A 1 113 ? 7.863 -11.148 6.516 1 98.38 113 LYS A CA 1
ATOM 856 C C . LYS A 1 113 ? 8.344 -10.227 7.629 1 98.38 113 LYS A C 1
ATOM 858 O O . LYS A 1 113 ? 7.715 -10.141 8.688 1 98.38 113 LYS A O 1
ATOM 863 N N . GLU A 1 114 ? 9.438 -9.602 7.406 1 98.44 114 GLU A N 1
ATOM 864 C CA . GLU A 1 114 ? 9.984 -8.656 8.375 1 98.44 114 GLU A CA 1
ATOM 865 C C . GLU A 1 114 ? 8.969 -7.57 8.719 1 98.44 114 GLU A C 1
ATOM 867 O O . GLU A 1 114 ? 8.812 -7.199 9.883 1 98.44 114 GLU A O 1
ATOM 872 N N . ILE A 1 115 ? 8.266 -7.109 7.75 1 98.62 115 ILE A N 1
ATOM 873 C CA . ILE A 1 115 ? 7.332 -6.008 7.953 1 98.62 115 ILE A CA 1
ATOM 874 C C . ILE A 1 115 ? 6.105 -6.504 8.711 1 98.62 115 ILE A C 1
ATOM 876 O O . ILE A 1 115 ? 5.582 -5.812 9.586 1 98.62 115 ILE A O 1
ATOM 880 N N . TYR A 1 116 ? 5.633 -7.684 8.367 1 98.44 116 TYR A N 1
ATOM 881 C CA . TYR A 1 116 ? 4.57 -8.281 9.164 1 98.44 116 TYR A CA 1
ATOM 882 C C . TYR A 1 116 ? 4.941 -8.289 10.648 1 98.44 116 TYR A C 1
ATOM 884 O O . TYR A 1 116 ? 4.121 -7.949 11.5 1 98.44 116 TYR A O 1
ATOM 892 N N . GLU A 1 117 ? 6.117 -8.703 10.922 1 98.12 117 GLU A N 1
ATOM 893 C CA . GLU A 1 117 ? 6.582 -8.75 12.305 1 98.12 117 GLU A CA 1
ATOM 894 C C . GLU A 1 117 ? 6.609 -7.355 12.922 1 98.12 117 GLU A C 1
ATOM 896 O O . GLU A 1 117 ? 6.176 -7.164 14.062 1 98.12 117 GLU A O 1
ATOM 901 N N . GLU A 1 118 ? 7.094 -6.418 12.219 1 98.44 118 GLU A N 1
ATOM 902 C CA . GLU A 1 118 ? 7.16 -5.043 12.703 1 98.44 118 GLU A CA 1
ATOM 903 C C . GLU A 1 118 ? 5.77 -4.512 13.055 1 98.44 118 GLU A C 1
ATOM 905 O O . GLU A 1 118 ? 5.605 -3.801 14.047 1 98.44 118 GLU A O 1
ATOM 910 N N . LEU A 1 119 ? 4.773 -4.898 12.242 1 97.62 119 LEU A N 1
ATOM 911 C CA . LEU A 1 119 ? 3.43 -4.355 12.391 1 97.62 119 LEU A CA 1
ATOM 912 C C . LEU A 1 119 ? 2.74 -4.945 13.617 1 97.62 119 LEU A C 1
ATOM 914 O O . LEU A 1 119 ? 1.706 -4.438 14.062 1 97.62 119 LEU A O 1
ATOM 918 N N . THR A 1 120 ? 3.299 -5.984 14.227 1 96.94 120 THR A N 1
ATOM 919 C CA . THR A 1 120 ? 2.729 -6.555 15.445 1 96.94 120 THR A CA 1
ATOM 920 C C . THR A 1 120 ? 3.324 -5.891 16.688 1 96.94 120 THR A C 1
ATOM 922 O O . THR A 1 120 ? 2.811 -6.059 17.797 1 96.94 120 THR A O 1
ATOM 925 N N . LYS A 1 121 ? 4.375 -5.137 16.5 1 97.19 121 LYS A N 1
ATOM 926 C CA . LYS A 1 121 ? 5.047 -4.461 17.609 1 97.19 121 LYS A CA 1
ATOM 927 C C . LYS A 1 121 ? 4.352 -3.152 17.969 1 97.19 121 LYS A C 1
ATOM 929 O O . LYS A 1 121 ? 3.654 -2.57 17.125 1 97.19 121 LYS A O 1
ATOM 934 N N . GLU A 1 122 ? 4.594 -2.705 19.203 1 95.75 122 GLU A N 1
ATOM 935 C CA . GLU A 1 122 ? 4.234 -1.333 19.547 1 95.75 122 GLU A CA 1
ATOM 936 C C . GLU A 1 122 ? 5.027 -0.329 18.719 1 95.75 122 GLU A C 1
ATOM 938 O O . GLU A 1 122 ? 6.176 -0.586 18.359 1 95.75 122 GLU A O 1
ATOM 943 N N . LYS A 1 123 ? 4.414 0.83 18.469 1 94.81 123 LYS A N 1
ATOM 944 C CA . LYS A 1 123 ? 5.02 1.845 17.609 1 94.81 123 LYS A CA 1
ATOM 945 C C . LYS A 1 123 ? 6.445 2.162 18.062 1 94.81 123 LYS A C 1
ATOM 947 O O . LYS A 1 123 ? 7.355 2.236 17.234 1 94.81 123 LYS A O 1
ATOM 952 N N . ALA A 1 124 ? 6.617 2.332 19.391 1 94.81 124 ALA A N 1
ATOM 953 C CA . ALA A 1 124 ? 7.895 2.764 19.953 1 94.81 124 ALA A CA 1
ATOM 954 C C . ALA A 1 124 ? 8.969 1.696 19.75 1 94.81 124 ALA A C 1
ATOM 956 O O . ALA A 1 124 ? 10.164 1.978 19.875 1 94.81 124 ALA A O 1
ATOM 957 N N . GLU A 1 125 ? 8.633 0.408 19.406 1 97 125 GLU A N 1
ATOM 958 C CA . GLU A 1 125 ? 9.57 -0.71 19.297 1 97 125 GLU A CA 1
ATOM 959 C C . GLU A 1 125 ? 9.875 -1.045 17.844 1 97 125 GLU A C 1
ATOM 961 O O . GLU A 1 125 ? 10.664 -1.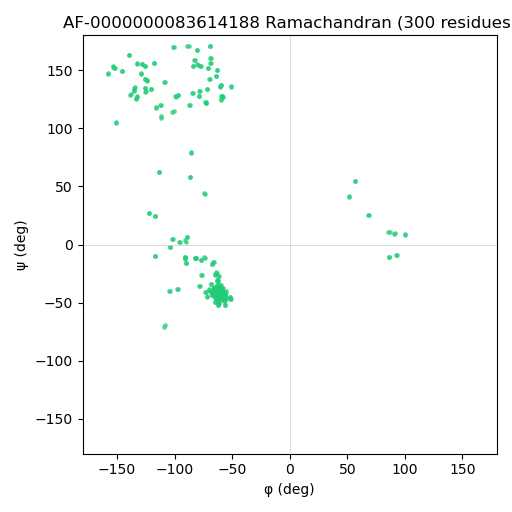944 17.562 1 97 125 GLU A O 1
ATOM 966 N N . ARG A 1 126 ? 9.227 -0.331 16.953 1 97.75 126 ARG A N 1
ATOM 967 C CA . ARG A 1 126 ? 9.406 -0.61 15.531 1 97.75 126 ARG A CA 1
ATOM 968 C C . ARG A 1 126 ? 10.734 -0.055 15.031 1 97.75 126 ARG A C 1
ATOM 970 O O . ARG A 1 126 ? 11.281 0.884 15.609 1 97.75 126 ARG A O 1
ATOM 977 N N . LEU A 1 127 ? 11.227 -0.696 13.984 1 97.19 127 LEU A N 1
ATOM 978 C CA . LEU A 1 127 ? 12.469 -0.249 13.359 1 97.19 127 LEU A CA 1
ATOM 979 C C . LEU A 1 127 ? 12.297 1.136 12.742 1 97.19 127 LEU A C 1
ATOM 981 O O . LEU A 1 127 ? 13.188 1.983 12.852 1 97.19 127 LEU A O 1
ATOM 985 N N . LEU A 1 128 ? 11.227 1.314 11.938 1 97.88 128 LEU A N 1
ATOM 986 C CA . LEU A 1 128 ? 10.875 2.641 11.445 1 97.88 128 LEU A CA 1
ATOM 987 C C . LEU A 1 128 ? 10.281 3.5 12.555 1 97.88 128 LEU A C 1
ATOM 989 O O . LEU A 1 128 ? 9.328 3.092 13.219 1 97.88 128 LEU A O 1
ATOM 993 N N . SER A 1 129 ? 10.867 4.656 12.836 1 98.06 129 SER A N 1
ATOM 994 C CA . SER A 1 129 ? 10.43 5.539 13.914 1 98.06 129 SER A CA 1
ATOM 995 C C . SER A 1 129 ? 9.203 6.344 13.492 1 98.06 129 SER A C 1
ATOM 997 O O . SER A 1 129 ? 9.203 6.984 12.438 1 98.06 129 SER A O 1
ATOM 999 N N . MET A 1 130 ? 8.211 6.301 14.273 1 97.62 130 MET A N 1
ATOM 1000 C CA . MET A 1 130 ? 7.016 7.129 14.117 1 97.62 130 MET A CA 1
ATOM 1001 C C . MET A 1 130 ? 6.855 8.086 15.297 1 97.62 130 MET A C 1
ATOM 1003 O O . MET A 1 130 ? 6.699 7.645 16.438 1 97.62 130 MET A O 1
ATOM 1007 N N . THR A 1 131 ? 6.898 9.32 15.016 1 97.94 131 THR A N 1
ATOM 1008 C CA . THR A 1 131 ? 6.82 10.328 16.062 1 97.94 131 THR A CA 1
ATOM 1009 C C . THR A 1 131 ? 5.688 11.312 15.789 1 97.94 131 THR A C 1
ATOM 1011 O O . THR A 1 131 ? 5.594 11.867 14.695 1 97.94 131 THR A O 1
ATOM 1014 N N . ARG A 1 132 ? 4.875 11.586 16.766 1 97.56 132 ARG A N 1
ATOM 1015 C CA . ARG A 1 132 ? 3.789 12.555 16.609 1 97.56 132 ARG A CA 1
ATOM 1016 C C . ARG A 1 132 ? 4.285 13.977 16.859 1 97.56 132 ARG A C 1
ATOM 1018 O O . ARG A 1 132 ? 5.039 14.227 17.797 1 97.56 132 ARG A O 1
ATOM 1025 N N . MET A 1 133 ? 3.939 14.758 15.93 1 97.12 133 MET A N 1
ATOM 1026 C CA . MET A 1 133 ? 4.121 16.203 16.047 1 97.12 133 MET A CA 1
ATOM 1027 C C . MET A 1 133 ? 2.773 16.906 16.141 1 97.12 133 MET A C 1
ATOM 1029 O O . MET A 1 133 ? 2.047 17.016 15.156 1 97.12 133 MET A O 1
ATOM 1033 N N . GLU A 1 134 ? 2.459 17.406 17.25 1 92.19 134 GLU A N 1
ATOM 1034 C CA . GLU A 1 134 ? 1.144 18 17.5 1 92.19 134 GLU A CA 1
ATOM 1035 C C . GLU A 1 134 ? 0.981 19.312 16.75 1 92.19 134 GLU A C 1
ATOM 1037 O O . GLU A 1 134 ? 1.957 20.031 16.531 1 92.19 134 GLU A O 1
ATOM 1042 N N . LEU A 1 135 ? -0.234 19.641 16.422 1 92.5 135 LEU A N 1
ATOM 1043 C CA . LEU A 1 135 ? -0.553 20.922 15.828 1 92.5 135 LEU A CA 1
ATOM 1044 C C . LEU A 1 135 ? -0.258 22.062 16.797 1 92.5 135 LEU A C 1
ATOM 1046 O O . LEU A 1 135 ? -0.404 21.906 18.016 1 92.5 135 LEU A O 1
ATOM 1050 N N . ASN A 1 136 ? 0.174 23.141 16.188 1 89.06 136 ASN A N 1
ATOM 1051 C CA . ASN A 1 136 ? 0.347 24.328 17.031 1 89.06 136 ASN A CA 1
ATOM 1052 C C . ASN A 1 136 ? -0.993 24.875 17.5 1 89.06 136 ASN A C 1
ATOM 1054 O O . ASN A 1 136 ? -2.023 24.656 16.859 1 89.06 136 ASN A O 1
ATOM 1058 N N . ASN A 1 137 ? -0.849 25.594 18.641 1 88.44 137 ASN A N 1
ATOM 1059 C CA . ASN A 1 137 ? -2.061 26.25 19.125 1 88.44 137 ASN A CA 1
ATOM 1060 C C . ASN A 1 137 ? -2.643 27.203 18.094 1 88.44 137 ASN A C 1
ATOM 1062 O O . ASN A 1 137 ? -1.925 28.031 17.531 1 88.44 137 ASN A O 1
ATOM 1066 N N . GLY A 1 138 ? -3.969 26.984 17.812 1 89.25 138 GLY A N 1
ATOM 1067 C CA . GLY A 1 138 ? -4.641 27.875 16.875 1 89.25 138 GLY A CA 1
ATOM 1068 C C . GLY A 1 138 ? -4.48 27.453 15.43 1 89.25 138 GLY A C 1
ATOM 1069 O O . GLY A 1 138 ? -5.086 28.031 14.531 1 89.25 138 GLY A O 1
ATOM 1070 N N . GLN A 1 139 ? -3.6 26.516 15.211 1 90.94 139 GLN A N 1
ATOM 1071 C CA . GLN A 1 139 ? -3.414 26.031 13.844 1 90.94 139 GLN A CA 1
ATOM 1072 C C . GLN A 1 139 ? -4.633 25.25 13.367 1 90.94 139 GLN 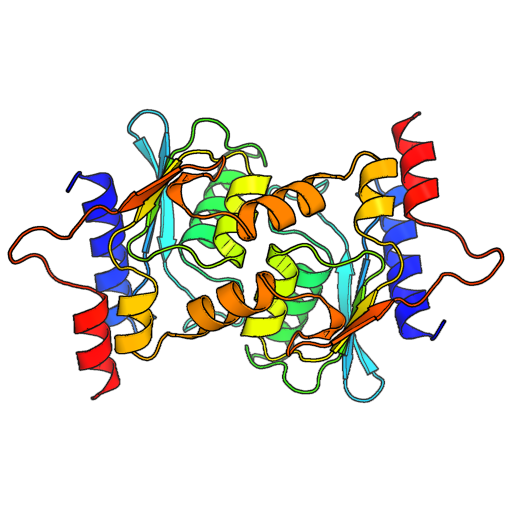A C 1
ATOM 1074 O O . GLN A 1 139 ? -5.246 24.516 14.141 1 90.94 139 GLN A O 1
ATOM 1079 N N . ALA A 1 140 ? -4.941 25.453 12.078 1 94.31 140 ALA A N 1
ATOM 1080 C CA . ALA A 1 140 ? -6.062 24.734 11.492 1 94.31 140 ALA A CA 1
ATOM 1081 C C . ALA A 1 140 ? -5.832 23.219 11.555 1 94.31 140 ALA A C 1
ATOM 1083 O O . ALA A 1 140 ? -4.711 22.75 11.328 1 94.31 140 ALA A O 1
ATOM 1084 N N . ASN A 1 141 ? -6.855 22.516 11.938 1 96.5 141 ASN A N 1
ATOM 1085 C CA . ASN A 1 141 ? -6.84 21.062 12 1 96.5 141 ASN A CA 1
ATOM 1086 C C . ASN A 1 141 ? -7.539 20.438 10.797 1 96.5 141 ASN A C 1
ATOM 1088 O O . ASN A 1 141 ? -8.75 20.578 10.641 1 96.5 141 ASN A O 1
ATOM 1092 N N . PRO A 1 142 ? -6.777 19.734 9.992 1 97.88 142 PRO A N 1
ATOM 1093 C CA . PRO A 1 142 ? -7.402 19.172 8.789 1 97.88 142 PRO A CA 1
ATOM 1094 C C . PRO A 1 142 ? -8.539 18.219 9.109 1 97.88 142 PRO A C 1
ATOM 1096 O O . PRO A 1 142 ? -9.531 18.156 8.375 1 97.88 142 PRO A O 1
ATOM 1099 N N . MET A 1 143 ? -8.461 17.469 10.172 1 97.25 143 MET A N 1
ATOM 1100 C CA . MET A 1 143 ? -9.508 16.516 10.555 1 97.25 143 MET A CA 1
ATOM 1101 C C . MET A 1 143 ? -10.789 17.25 10.938 1 97.25 143 MET A C 1
ATOM 1103 O O . MET A 1 143 ? -11.883 16.844 10.547 1 97.25 143 MET A O 1
ATOM 1107 N N . LYS A 1 144 ? -10.633 18.281 11.68 1 96.12 144 LYS A N 1
ATOM 1108 C CA . LYS A 1 144 ? -11.797 19.062 12.062 1 96.12 144 LYS A CA 1
ATOM 1109 C C . LYS A 1 144 ? -12.445 19.719 10.844 1 96.12 144 LYS A C 1
ATOM 1111 O O . LYS A 1 144 ? -13.672 19.734 10.727 1 96.12 144 LYS A O 1
ATOM 1116 N N . LEU A 1 145 ? -11.617 20.281 10.023 1 97.38 145 LEU A N 1
ATOM 1117 C CA . LEU A 1 145 ? -12.133 20.875 8.789 1 97.38 145 LEU A CA 1
ATOM 1118 C C . LEU A 1 145 ? -12.914 19.844 7.98 1 97.38 145 LEU A C 1
ATOM 1120 O O . LEU A 1 145 ? -13.969 20.156 7.434 1 97.38 145 LEU A O 1
ATOM 1124 N N . TRP A 1 146 ? -12.414 18.672 7.863 1 97.69 146 TRP A N 1
ATOM 1125 C CA . TRP A 1 146 ? -13.055 17.578 7.141 1 97.69 146 TRP A CA 1
ATOM 1126 C C . TRP A 1 146 ? -14.43 17.281 7.723 1 97.69 146 TRP A C 1
ATOM 1128 O O . TRP A 1 146 ? -15.398 17.125 6.984 1 97.69 146 TRP A O 1
ATOM 1138 N N . ILE A 1 147 ? -14.523 17.172 9.023 1 96.31 147 ILE A N 1
ATOM 1139 C CA . ILE A 1 147 ? -15.789 16.906 9.695 1 96.31 147 ILE A CA 1
ATOM 1140 C C . ILE A 1 147 ? -16.812 17.984 9.328 1 96.31 147 ILE A C 1
ATOM 1142 O O . ILE A 1 147 ? -17.953 17.688 9 1 96.31 147 ILE A O 1
ATOM 1146 N N . GLU A 1 148 ? -16.328 19.188 9.367 1 94.81 148 GLU A N 1
ATOM 1147 C CA . GLU A 1 148 ? -17.203 20.328 9.062 1 94.81 148 GLU A CA 1
ATOM 1148 C C . GLU A 1 148 ? -17.688 20.281 7.617 1 94.81 148 GLU A C 1
ATOM 1150 O O . GLU A 1 148 ? -18.828 20.641 7.332 1 94.81 148 GLU A O 1
ATOM 1155 N N . HIS A 1 149 ? -16.891 19.859 6.727 1 92.88 149 HIS A N 1
ATOM 1156 C CA . HIS A 1 149 ? -17.219 19.828 5.305 1 92.88 149 HIS A CA 1
ATOM 1157 C C . HIS A 1 149 ? -18.109 18.625 4.977 1 92.88 149 HIS A C 1
ATOM 1159 O O . HIS A 1 149 ? -18.922 18.688 4.051 1 92.88 149 HIS A O 1
ATOM 1165 N N . SER A 1 150 ? -17.828 17.547 5.688 1 86.25 150 SER A N 1
ATOM 1166 C CA . SER A 1 150 ? -18.578 16.312 5.414 1 86.25 150 SER A CA 1
ATOM 1167 C C . SER A 1 150 ? -19.969 16.375 6.016 1 86.25 150 SER A C 1
ATOM 1169 O O . SER A 1 150 ? -20.875 15.633 5.598 1 86.25 150 SER A O 1
ATOM 1171 N N . SER A 1 151 ? -20.109 17.141 7.039 1 75.31 151 SER A N 1
ATOM 1172 C CA . SER A 1 151 ? -21.391 17.328 7.699 1 75.31 151 SER A CA 1
ATOM 1173 C C . SER A 1 151 ? -22.281 18.281 6.902 1 75.31 151 SER A C 1
ATOM 1175 O O . SER A 1 151 ? -23.469 18.422 7.203 1 75.31 151 SER A O 1
ATOM 1177 N N . LEU A 1 152 ? -21.656 18.938 5.977 1 66.31 152 LEU A N 1
ATOM 1178 C CA . LEU A 1 152 ? -22.469 19.844 5.168 1 66.31 152 LEU A CA 1
ATOM 1179 C C . LEU A 1 152 ? -23.047 19.125 3.959 1 66.31 152 LEU A C 1
ATOM 1181 O O . LEU A 1 152 ? -22.375 18.297 3.346 1 66.31 152 LEU A O 1
ATOM 1185 N N . MET B 1 1 ? 5.703 22.859 15.828 1 80 1 MET B N 1
ATOM 1186 C CA . MET B 1 1 ? 5.793 22.094 14.586 1 80 1 MET B CA 1
ATOM 1187 C C . MET B 1 1 ? 6.867 22.656 13.664 1 80 1 MET B C 1
ATOM 1189 O O . MET B 1 1 ? 7.207 23.844 13.758 1 80 1 MET B O 1
ATOM 1193 N N . ASN B 1 2 ? 7.523 21.781 12.93 1 92 2 ASN B N 1
ATOM 1194 C CA . ASN B 1 2 ? 8.516 22.297 11.992 1 92 2 ASN B CA 1
ATOM 1195 C C . ASN B 1 2 ? 7.895 22.641 10.641 1 92 2 ASN B C 1
ATOM 1197 O O . ASN B 1 2 ? 6.699 22.438 10.438 1 92 2 ASN B O 1
ATOM 1201 N N . GLN B 1 3 ? 8.656 23.281 9.773 1 96.62 3 GLN B N 1
ATOM 1202 C CA . GLN B 1 3 ? 8.148 23.812 8.516 1 96.62 3 GLN B CA 1
ATOM 1203 C C . GLN B 1 3 ? 7.641 22.688 7.613 1 96.62 3 GLN B C 1
ATOM 1205 O O . GLN B 1 3 ? 6.734 22.891 6.805 1 96.62 3 GLN B O 1
ATOM 1210 N N . PHE B 1 4 ? 8.172 21.547 7.664 1 98.38 4 PHE B N 1
ATOM 1211 C CA . PHE B 1 4 ? 7.785 20.422 6.812 1 98.38 4 PHE B CA 1
ATOM 1212 C C . PHE B 1 4 ? 6.418 19.875 7.211 1 98.38 4 PHE B C 1
ATOM 1214 O O . PHE B 1 4 ? 5.574 19.625 6.352 1 98.38 4 PHE B O 1
ATOM 1221 N N . MET B 1 5 ? 6.219 19.719 8.555 1 98.38 5 MET B N 1
ATOM 1222 C CA . MET B 1 5 ? 4.898 19.297 9.008 1 98.38 5 MET B CA 1
ATOM 1223 C C . MET B 1 5 ? 3.848 20.359 8.703 1 98.38 5 MET B C 1
ATOM 1225 O O . MET B 1 5 ? 2.719 20.031 8.328 1 98.38 5 MET B O 1
ATOM 1229 N N . GLU B 1 6 ? 4.246 21.594 8.875 1 97.62 6 GLU B N 1
ATOM 1230 C CA . GLU B 1 6 ? 3.332 22.672 8.516 1 97.62 6 GLU B CA 1
ATOM 1231 C C . GLU B 1 6 ? 2.891 22.547 7.055 1 97.62 6 GLU B C 1
ATOM 1233 O O . GLU B 1 6 ? 1.714 22.75 6.742 1 97.62 6 GLU B O 1
ATOM 1238 N N . ARG B 1 7 ? 3.826 22.266 6.188 1 98.31 7 ARG B N 1
ATOM 1239 C CA . ARG B 1 7 ? 3.52 22.094 4.77 1 98.31 7 ARG B CA 1
ATOM 1240 C C . ARG B 1 7 ? 2.578 20.922 4.543 1 98.31 7 ARG B C 1
ATOM 1242 O O . ARG B 1 7 ? 1.617 21.031 3.777 1 98.31 7 ARG B O 1
ATOM 1249 N N . ALA B 1 8 ? 2.816 19.797 5.203 1 98.75 8 ALA B N 1
ATOM 1250 C CA . ALA B 1 8 ? 1.944 18.625 5.082 1 98.75 8 ALA B CA 1
ATOM 1251 C C . ALA B 1 8 ? 0.52 18.969 5.516 1 98.75 8 ALA B C 1
ATOM 1253 O O . ALA B 1 8 ? -0.445 18.594 4.848 1 98.75 8 ALA B O 1
ATOM 1254 N N . VAL B 1 9 ? 0.402 19.688 6.598 1 98.56 9 VAL B N 1
ATOM 1255 C CA . VAL B 1 9 ? -0.898 20.078 7.141 1 98.56 9 VAL B CA 1
ATOM 1256 C C . VAL B 1 9 ? -1.594 21.031 6.18 1 98.56 9 VAL B C 1
ATOM 1258 O O . VAL B 1 9 ? -2.793 20.906 5.918 1 98.56 9 VAL B O 1
ATOM 1261 N N . GLU B 1 10 ? -0.862 21.984 5.652 1 98.5 10 GLU B N 1
ATOM 1262 C CA . GLU B 1 10 ? -1.408 22.906 4.664 1 98.5 10 GLU B CA 1
ATOM 1263 C C . GLU B 1 10 ? -1.954 22.172 3.451 1 98.5 10 GLU B C 1
ATOM 1265 O O . GLU B 1 10 ? -3.033 22.5 2.951 1 98.5 10 GLU B O 1
ATOM 1270 N N . LEU B 1 11 ? -1.195 21.219 2.951 1 98.88 11 LEU B N 1
ATOM 1271 C CA . LEU B 1 11 ? -1.632 20.406 1.826 1 98.88 11 LEU B CA 1
ATOM 1272 C C . LEU B 1 11 ? -2.934 19.688 2.152 1 98.88 11 LEU B C 1
ATOM 1274 O O . LEU B 1 11 ? -3.844 19.625 1.321 1 98.88 11 LEU B O 1
ATOM 1278 N N . ALA B 1 12 ? -3.02 19.125 3.318 1 98.81 12 ALA B N 1
ATOM 1279 C CA . ALA B 1 12 ? -4.215 18.422 3.756 1 98.81 12 ALA B CA 1
ATOM 1280 C C . ALA B 1 12 ? -5.426 19.344 3.789 1 98.81 12 ALA B C 1
ATOM 1282 O O . ALA B 1 12 ? -6.504 18.984 3.307 1 98.81 12 ALA B O 1
ATOM 1283 N N . ILE B 1 13 ? -5.207 20.516 4.344 1 98.62 13 ILE B N 1
ATOM 1284 C CA . ILE B 1 13 ? -6.281 21.5 4.449 1 98.62 13 ILE B CA 1
ATOM 1285 C C . ILE B 1 13 ? -6.773 21.875 3.055 1 98.62 13 ILE B C 1
ATOM 1287 O O . ILE B 1 13 ? -7.977 21.875 2.793 1 98.62 13 ILE B O 1
ATOM 1291 N N . LYS B 1 14 ? -5.859 22.203 2.205 1 98.75 14 LYS B N 1
ATOM 1292 C CA . LYS B 1 14 ? -6.215 22.547 0.833 1 98.75 14 LYS B CA 1
ATOM 1293 C C . LYS B 1 14 ? -6.977 21.406 0.157 1 98.75 14 LYS B C 1
ATOM 1295 O O . LYS B 1 14 ? -7.922 21.656 -0.594 1 98.75 14 LYS B O 1
ATOM 1300 N N . ASN B 1 15 ? -6.551 20.188 0.384 1 98.75 15 ASN B N 1
ATOM 1301 C CA . ASN B 1 15 ? -7.199 19.031 -0.226 1 98.75 15 ASN B CA 1
ATOM 1302 C C . ASN B 1 15 ? -8.656 18.906 0.222 1 98.75 15 ASN B C 1
ATOM 1304 O O . ASN B 1 15 ? -9.523 18.531 -0.571 1 98.75 15 ASN B O 1
ATOM 1308 N N . VAL B 1 16 ? -8.922 19.188 1.479 1 98.5 16 VAL B N 1
ATOM 1309 C CA . VAL B 1 16 ? -10.297 19.172 1.971 1 98.5 16 VAL B CA 1
ATOM 1310 C C . VAL B 1 16 ? -11.133 20.203 1.213 1 98.5 16 VAL B C 1
ATOM 1312 O O . VAL B 1 16 ? -12.242 19.906 0.772 1 98.5 16 VAL B O 1
ATOM 1315 N N . HIS B 1 17 ? -10.578 21.359 0.993 1 98 17 HIS B N 1
ATOM 1316 C CA . HIS B 1 17 ? -11.281 22.406 0.267 1 98 17 HIS B CA 1
ATOM 1317 C C . HIS B 1 17 ? -11.57 22 -1.169 1 98 17 HIS B C 1
ATOM 1319 O O . HIS B 1 17 ? -12.555 22.438 -1.761 1 98 17 HIS B O 1
ATOM 1325 N N . GLU B 1 18 ? -10.82 21.109 -1.67 1 97.56 18 GLU B N 1
ATOM 1326 C CA . GLU B 1 18 ? -10.977 20.641 -3.047 1 97.56 18 GLU B CA 1
ATOM 1327 C C . GLU B 1 18 ? -11.828 19.375 -3.113 1 97.56 18 GLU B C 1
ATOM 1329 O O . GLU B 1 18 ? -11.984 18.781 -4.184 1 97.56 18 GLU B O 1
ATOM 1334 N N . GLY B 1 19 ? -12.312 18.938 -2 1 97.19 19 GLY B N 1
ATOM 1335 C CA . GLY B 1 19 ? -13.227 17.812 -1.978 1 97.19 19 GLY B CA 1
ATOM 1336 C C . GLY B 1 19 ? -12.547 16.5 -1.596 1 97.19 19 GLY B C 1
ATOM 1337 O O . GLY B 1 19 ? -13.18 15.445 -1.616 1 97.19 19 GLY B O 1
ATOM 1338 N N . GLY B 1 20 ? -11.328 16.562 -1.191 1 98.25 20 GLY B N 1
ATOM 1339 C CA . GLY B 1 20 ? -10.586 15.359 -0.85 1 98.25 20 GLY B CA 1
ATOM 1340 C C . GLY B 1 20 ? -10.516 15.102 0.644 1 98.25 20 GLY B C 1
ATOM 1341 O O . GLY B 1 20 ? -10.914 15.953 1.443 1 98.25 20 GLY B O 1
ATOM 1342 N N . GLN B 1 21 ? -10.047 13.945 1.011 1 98.44 21 GLN B N 1
ATOM 1343 C CA . GLN B 1 21 ? -9.852 13.594 2.412 1 98.44 21 GLN B CA 1
ATOM 1344 C C . GLN B 1 21 ? -8.711 14.398 3.027 1 98.44 21 GLN B C 1
ATOM 1346 O O . GLN B 1 21 ? -7.844 14.906 2.311 1 98.44 21 GLN B O 1
ATOM 1351 N N . PRO B 1 22 ? -8.641 14.5 4.344 1 98.75 22 PRO B N 1
ATOM 1352 C CA . PRO B 1 22 ? -7.758 15.445 5.027 1 98.75 22 PRO B CA 1
ATOM 1353 C C . PRO B 1 22 ? -6.355 14.891 5.254 1 98.75 22 PRO B C 1
ATOM 1355 O O . PRO B 1 22 ? -5.871 14.867 6.387 1 98.75 22 PRO B O 1
ATOM 1358 N N . PHE B 1 23 ? -5.707 14.523 4.191 1 98.94 23 PHE B N 1
ATOM 1359 C CA . PHE B 1 23 ? -4.379 13.93 4.316 1 98.94 23 PHE B CA 1
ATOM 1360 C C . PHE B 1 23 ? -3.408 14.555 3.324 1 98.94 23 PHE B C 1
ATOM 1362 O O . PHE B 1 23 ? -3.695 14.625 2.129 1 98.94 23 PHE B O 1
ATOM 1369 N N . GLY B 1 24 ? -2.35 15.039 3.781 1 98.94 24 GLY B N 1
ATOM 1370 C CA . GLY B 1 24 ? -1.2 15.547 3.051 1 98.94 24 GLY B CA 1
ATOM 1371 C C . GLY B 1 24 ? 0.123 15.023 3.576 1 98.94 24 GLY B C 1
ATOM 1372 O O . GLY B 1 24 ? 0.212 14.586 4.727 1 98.94 24 GLY B O 1
ATOM 1373 N N . ALA B 1 25 ? 1.159 15.016 2.689 1 98.94 25 ALA B N 1
ATOM 1374 C CA . ALA B 1 25 ? 2.467 14.492 3.074 1 98.94 25 ALA B CA 1
ATOM 1375 C C . ALA B 1 25 ? 3.582 15.164 2.281 1 98.94 25 ALA B C 1
ATOM 1377 O O . ALA B 1 25 ? 3.371 15.602 1.147 1 98.94 25 ALA B O 1
ATOM 1378 N N . VAL B 1 26 ? 4.734 15.227 2.867 1 98.88 26 VAL B N 1
ATOM 1379 C CA . VAL B 1 26 ? 5.93 15.703 2.184 1 98.88 26 VAL B CA 1
ATOM 1380 C C . VAL B 1 26 ? 7.105 14.781 2.486 1 98.88 26 VAL B C 1
ATOM 1382 O O . VAL B 1 26 ? 7.25 14.297 3.611 1 98.88 26 VAL B O 1
ATOM 1385 N N . LEU B 1 27 ? 7.785 14.477 1.521 1 98.94 27 LEU B N 1
ATOM 1386 C CA . LEU B 1 27 ? 9.023 13.711 1.616 1 98.94 27 LEU B CA 1
ATOM 1387 C C . LEU B 1 27 ? 10.234 14.625 1.566 1 98.94 27 LEU B C 1
ATOM 1389 O O . LEU B 1 27 ? 10.383 15.422 0.633 1 98.94 27 LEU B O 1
ATOM 1393 N N . VAL B 1 28 ? 11.117 14.484 2.568 1 98.88 28 VAL B N 1
ATOM 1394 C CA . VAL B 1 28 ? 12.188 15.461 2.76 1 98.88 28 VAL B CA 1
ATOM 1395 C C . VAL B 1 28 ? 13.539 14.766 2.748 1 98.88 28 VAL B C 1
ATOM 1397 O O . VAL B 1 28 ? 13.688 13.672 3.299 1 98.88 28 VAL B O 1
ATOM 1400 N N . LYS B 1 29 ? 14.523 15.375 2.143 1 98.56 29 LYS B N 1
ATOM 1401 C CA . LYS B 1 29 ? 15.93 14.977 2.201 1 98.56 29 LYS B CA 1
ATOM 1402 C C . LYS B 1 29 ? 16.828 16.203 2.365 1 98.56 29 LYS B C 1
ATOM 1404 O O . LYS B 1 29 ? 16.688 17.188 1.644 1 98.56 29 LYS B O 1
ATOM 1409 N N . ASN B 1 30 ? 17.688 16.156 3.299 1 97.44 30 ASN B N 1
ATOM 1410 C CA . ASN B 1 30 ? 18.625 17.25 3.537 1 97.44 30 ASN B CA 1
ATOM 1411 C C . ASN B 1 30 ? 17.922 18.594 3.643 1 97.44 30 ASN B C 1
ATOM 1413 O O . ASN B 1 30 ? 18.281 19.547 2.959 1 97.44 30 ASN B O 1
ATOM 1417 N N . ASN B 1 31 ? 16.891 18.562 4.27 1 97.5 31 ASN B N 1
ATOM 1418 C CA . ASN B 1 31 ? 16.125 19.766 4.594 1 97.5 31 ASN B CA 1
ATOM 1419 C C . ASN B 1 31 ? 15.5 20.375 3.346 1 97.5 31 ASN B C 1
ATOM 1421 O O . ASN B 1 31 ? 15.258 21.578 3.295 1 97.5 31 ASN B O 1
ATOM 1425 N N . THR B 1 32 ? 15.305 19.562 2.43 1 98.25 32 THR B N 1
ATOM 1426 C CA . THR B 1 32 ? 14.648 19.969 1.199 1 98.25 32 THR B CA 1
ATOM 1427 C C . THR B 1 32 ? 13.445 19.078 0.897 1 98.25 32 THR B C 1
ATOM 1429 O O . THR B 1 32 ? 13.547 17.844 0.991 1 98.25 32 THR B O 1
ATOM 1432 N N . VAL B 1 33 ? 12.398 19.734 0.545 1 98.69 33 VAL B N 1
ATOM 1433 C CA . VAL B 1 33 ? 11.227 18.984 0.112 1 98.69 33 VAL B CA 1
ATOM 1434 C C . VAL B 1 33 ? 11.477 18.391 -1.271 1 98.69 33 VAL B C 1
ATOM 1436 O O . VAL B 1 33 ? 11.734 19.125 -2.232 1 98.69 33 VAL B O 1
ATOM 1439 N N . ILE B 1 34 ? 11.391 17.109 -1.379 1 98.81 34 ILE B N 1
ATOM 1440 C CA . ILE B 1 34 ? 11.656 16.422 -2.643 1 98.81 34 ILE B CA 1
ATOM 1441 C C . ILE B 1 34 ? 10.336 16.141 -3.355 1 98.81 34 ILE B C 1
ATOM 1443 O O . ILE B 1 34 ? 10.258 16.234 -4.582 1 98.81 34 ILE B O 1
ATOM 1447 N N . ALA B 1 35 ? 9.328 15.789 -2.639 1 98.88 35 ALA B N 1
ATOM 1448 C CA . ALA B 1 35 ? 8.031 15.453 -3.219 1 98.88 35 ALA B CA 1
ATOM 1449 C C . ALA B 1 35 ? 6.906 15.711 -2.223 1 98.88 35 ALA B C 1
ATOM 1451 O O . ALA B 1 35 ? 7.129 15.711 -1.01 1 98.88 35 ALA B O 1
ATOM 1452 N N . GLU B 1 36 ? 5.816 15.961 -2.756 1 98.94 36 GLU B N 1
ATOM 1453 C CA . GLU B 1 36 ? 4.59 16.156 -1.986 1 98.94 36 GLU B CA 1
ATOM 1454 C C . GLU B 1 36 ? 3.48 15.227 -2.463 1 98.94 36 GLU B C 1
ATOM 1456 O O . GLU B 1 36 ? 3.504 14.758 -3.605 1 98.94 36 GLU B O 1
ATOM 1461 N N . GLY B 1 37 ? 2.576 14.914 -1.585 1 98.88 37 GLY B N 1
ATOM 1462 C CA . GLY B 1 37 ? 1.384 14.148 -1.923 1 98.88 37 GLY B CA 1
ATOM 1463 C C . GLY B 1 37 ? 0.164 14.562 -1.122 1 98.88 37 GLY B C 1
ATOM 1464 O O . GLY B 1 37 ? 0.29 15.062 -0.003 1 98.88 37 GLY B O 1
ATOM 1465 N N . VAL B 1 38 ? -0.973 14.422 -1.728 1 98.88 38 VAL B N 1
ATOM 1466 C CA . VAL B 1 38 ? -2.266 14.516 -1.06 1 98.88 38 VAL B CA 1
ATOM 1467 C C . VAL B 1 38 ? -3.111 13.289 -1.396 1 98.88 38 VAL B C 1
ATOM 1469 O O . VAL B 1 38 ? -2.842 12.586 -2.375 1 98.88 38 VAL B O 1
ATOM 1472 N N . ASN B 1 39 ? -4.059 12.992 -0.488 1 98.81 39 ASN B N 1
ATOM 1473 C CA . ASN B 1 39 ? -5.016 11.945 -0.832 1 98.81 39 ASN B CA 1
ATOM 1474 C C . ASN B 1 39 ? -5.805 12.297 -2.09 1 98.81 39 ASN B C 1
ATOM 1476 O O . ASN B 1 39 ? -6.418 13.367 -2.166 1 98.81 39 ASN B O 1
ATOM 1480 N N . GLU B 1 40 ? -5.766 11.391 -3.09 1 98.69 40 GLU B N 1
ATOM 1481 C CA . GLU B 1 40 ? -6.371 11.734 -4.375 1 98.69 40 GLU B CA 1
ATOM 1482 C C . GLU B 1 40 ? -7.531 10.805 -4.703 1 98.69 40 GLU B C 1
ATOM 1484 O O . GLU B 1 40 ? -7.898 10.648 -5.871 1 98.69 40 GLU B O 1
ATOM 1489 N N . LEU B 1 41 ? -8.156 10.211 -3.746 1 98.31 41 LEU B N 1
ATOM 1490 C CA . LEU B 1 41 ? -9.234 9.25 -3.957 1 98.31 41 LEU B CA 1
ATOM 1491 C C . LEU B 1 41 ? -10.438 9.922 -4.605 1 98.31 41 LEU B C 1
ATOM 1493 O O . LEU B 1 41 ? -11.219 9.266 -5.297 1 98.31 41 LEU B O 1
ATOM 1497 N N . HIS B 1 42 ? -10.633 11.227 -4.434 1 97.62 42 HIS B N 1
ATOM 1498 C CA . HIS B 1 42 ? -11.766 11.938 -5.012 1 97.62 42 HIS B CA 1
ATOM 1499 C C . HIS B 1 42 ? -11.5 12.312 -6.465 1 97.62 42 HIS B C 1
ATOM 1501 O O . HIS B 1 42 ? -12.422 12.711 -7.188 1 97.62 42 HIS B O 1
ATOM 1507 N N . LYS B 1 43 ? -10.312 12.18 -6.918 1 97.94 43 LYS B N 1
ATOM 1508 C CA . LYS B 1 43 ? -9.914 12.586 -8.266 1 97.94 43 LYS B CA 1
ATOM 1509 C C . LYS B 1 43 ? -9.758 11.375 -9.18 1 97.94 43 LYS B C 1
ATOM 1511 O O . LYS B 1 43 ? -10.055 11.445 -10.375 1 97.94 43 LYS B O 1
ATOM 1516 N N . ASN B 1 44 ? -9.188 10.32 -8.609 1 97.5 44 ASN B N 1
ATOM 1517 C CA . ASN B 1 44 ? -8.797 9.141 -9.383 1 97.5 44 ASN B CA 1
ATOM 1518 C C . ASN B 1 44 ? -9.344 7.859 -8.758 1 97.5 44 ASN B C 1
ATOM 1520 O O . ASN B 1 44 ? -9.484 7.766 -7.539 1 97.5 44 ASN B O 1
ATOM 1524 N N . TYR B 1 45 ? -9.633 6.941 -9.648 1 98.38 45 TYR B N 1
ATOM 1525 C CA . TYR B 1 45 ? -10.016 5.617 -9.18 1 98.38 45 TYR B CA 1
ATOM 1526 C C . TYR B 1 45 ? -8.789 4.746 -8.938 1 98.38 45 TYR B C 1
ATOM 1528 O O . TYR B 1 45 ? -8.438 3.92 -9.789 1 98.38 45 TYR B O 1
ATOM 1536 N N . ASP B 1 46 ? -8.172 4.941 -7.875 1 98.69 46 ASP B N 1
ATOM 1537 C CA . ASP B 1 46 ? -6.977 4.266 -7.379 1 98.69 46 ASP B CA 1
ATOM 1538 C C . ASP B 1 46 ? -6.945 4.254 -5.855 1 98.69 46 ASP B C 1
ATOM 1540 O O . ASP B 1 46 ? -6.574 5.246 -5.227 1 98.69 46 ASP B O 1
ATOM 1544 N N . ILE B 1 47 ? -7.215 3.133 -5.227 1 98.88 47 ILE B N 1
ATOM 1545 C CA . ILE B 1 47 ? -7.391 3.027 -3.783 1 98.88 47 ILE B CA 1
ATOM 1546 C C . ILE B 1 47 ? -6.059 3.291 -3.082 1 98.88 47 ILE B C 1
ATOM 1548 O O . ILE B 1 47 ? -6.023 3.514 -1.869 1 98.88 47 ILE B O 1
ATOM 1552 N N . SER B 1 48 ? -4.93 3.211 -3.838 1 98.69 48 SER B N 1
ATOM 1553 C CA . SER B 1 48 ? -3.617 3.461 -3.25 1 98.69 48 SER B CA 1
ATOM 1554 C C . SER B 1 48 ? -3.246 4.938 -3.336 1 98.69 48 SER B C 1
ATOM 1556 O O . SER B 1 48 ? -2.139 5.328 -2.959 1 98.69 48 SER B O 1
ATOM 1558 N N . GLY B 1 49 ? -4.152 5.797 -3.781 1 98.69 49 GLY B N 1
ATOM 1559 C CA . GLY B 1 49 ? -3.891 7.215 -3.947 1 98.69 49 GLY B CA 1
ATOM 1560 C C . GLY B 1 49 ? -3.83 7.969 -2.633 1 98.69 49 GLY B C 1
ATOM 1561 O O . GLY B 1 49 ? -4.473 9.008 -2.477 1 98.69 49 GLY B O 1
ATOM 1562 N N . HIS B 1 50 ? -3.174 7.43 -1.644 1 98.94 50 HIS B N 1
ATOM 1563 C CA . HIS B 1 50 ? -2.951 8.086 -0.359 1 98.94 50 HIS B CA 1
ATOM 1564 C C . HIS B 1 50 ? -1.804 9.086 -0.445 1 98.94 50 HIS B C 1
ATOM 1566 O O . HIS B 1 50 ? -0.892 8.922 -1.259 1 98.94 50 HIS B O 1
ATOM 1572 N N . ALA B 1 51 ? -1.819 10.062 0.41 1 98.94 51 ALA B N 1
ATOM 1573 C CA . ALA B 1 51 ? -0.87 11.172 0.39 1 98.94 51 ALA B CA 1
ATOM 1574 C C . ALA B 1 51 ? 0.567 10.664 0.467 1 98.94 51 ALA B C 1
ATOM 1576 O O . ALA B 1 51 ? 1.401 11.016 -0.37 1 98.94 51 ALA B O 1
ATOM 1577 N N . GLU B 1 52 ? 0.895 9.797 1.473 1 98.94 52 GLU B N 1
ATOM 1578 C CA . GLU B 1 52 ? 2.256 9.32 1.695 1 98.94 52 GLU B CA 1
ATOM 1579 C C . GLU B 1 52 ? 2.74 8.469 0.526 1 98.94 52 GLU B C 1
ATOM 1581 O O . GLU B 1 52 ? 3.871 8.625 0.061 1 98.94 52 GLU B O 1
ATOM 1586 N N . LEU B 1 53 ? 1.901 7.574 0.073 1 98.94 53 LEU B N 1
ATOM 1587 C CA . LEU B 1 53 ? 2.291 6.68 -1.013 1 98.94 53 LEU B CA 1
ATOM 1588 C C . LEU B 1 53 ? 2.518 7.461 -2.303 1 98.94 53 LEU B C 1
ATOM 1590 O O . LEU B 1 53 ? 3.453 7.172 -3.053 1 98.94 53 LE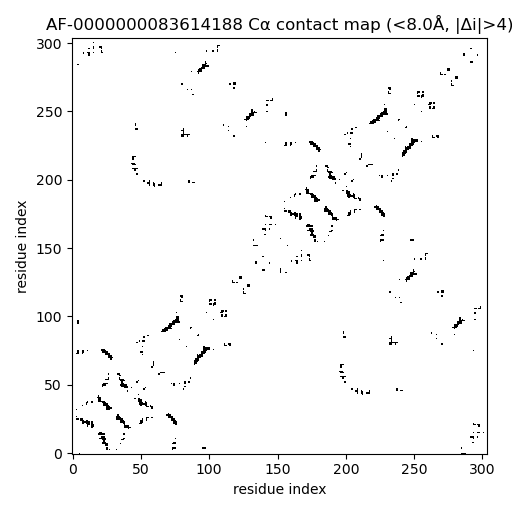U B O 1
ATOM 1594 N N . LEU B 1 54 ? 1.692 8.477 -2.545 1 98.94 54 LEU B N 1
ATOM 1595 C CA . LEU B 1 54 ? 1.869 9.297 -3.738 1 98.94 54 LEU B CA 1
ATOM 1596 C C . LEU B 1 54 ? 3.152 10.117 -3.648 1 98.94 54 LEU B C 1
ATOM 1598 O O . LEU B 1 54 ? 3.85 10.297 -4.648 1 98.94 54 LEU B O 1
ATOM 1602 N N . ALA B 1 55 ? 3.443 10.656 -2.494 1 98.94 55 ALA B N 1
ATOM 1603 C CA . ALA B 1 55 ? 4.715 11.352 -2.322 1 98.94 55 ALA B CA 1
ATOM 1604 C C . ALA B 1 55 ? 5.895 10.438 -2.633 1 98.94 55 ALA B C 1
ATOM 1606 O O . ALA B 1 55 ? 6.836 10.836 -3.318 1 98.94 55 ALA B O 1
ATOM 1607 N N . ILE B 1 56 ? 5.828 9.203 -2.143 1 98.94 56 ILE B N 1
ATOM 1608 C CA . ILE B 1 56 ? 6.883 8.219 -2.373 1 98.94 56 ILE B CA 1
ATOM 1609 C C . ILE B 1 56 ? 7.004 7.938 -3.869 1 98.94 56 ILE B C 1
ATOM 1611 O O . ILE B 1 56 ? 8.102 8.016 -4.434 1 98.94 56 ILE B O 1
ATOM 1615 N N . ARG B 1 57 ? 5.902 7.684 -4.539 1 98.75 57 ARG B N 1
ATOM 1616 C CA . ARG B 1 57 ? 5.906 7.352 -5.961 1 98.75 57 ARG B CA 1
ATOM 1617 C C . ARG B 1 57 ? 6.48 8.492 -6.789 1 98.75 57 ARG B C 1
ATOM 1619 O O . ARG B 1 57 ? 7.316 8.273 -7.668 1 98.75 57 ARG B O 1
ATOM 1626 N N . ARG B 1 58 ? 6.047 9.672 -6.512 1 98.81 58 ARG B N 1
ATOM 1627 C CA . ARG B 1 58 ? 6.512 10.836 -7.25 1 98.81 58 ARG B CA 1
ATOM 1628 C C . ARG B 1 58 ? 8.016 11.023 -7.094 1 98.81 58 ARG B C 1
ATOM 1630 O O . ARG B 1 58 ? 8.719 11.289 -8.07 1 98.81 58 ARG B O 1
ATOM 1637 N N . ALA B 1 59 ? 8.523 10.875 -5.883 1 98.88 59 ALA B N 1
ATOM 1638 C CA . ALA B 1 59 ? 9.961 10.992 -5.641 1 98.88 59 ALA B CA 1
ATOM 1639 C C . ALA B 1 59 ? 10.734 9.922 -6.402 1 98.88 59 ALA B C 1
ATOM 1641 O O . ALA B 1 59 ? 11.766 10.203 -7.012 1 98.88 59 ALA B O 1
ATOM 1642 N N . GLN B 1 60 ? 10.219 8.703 -6.352 1 98.88 60 GLN B N 1
ATOM 1643 C CA . GLN B 1 60 ? 10.922 7.582 -6.973 1 98.88 60 GLN B CA 1
ATOM 1644 C C . GLN B 1 60 ? 10.977 7.734 -8.492 1 98.88 60 GLN B C 1
ATOM 1646 O O . GLN B 1 60 ? 11.992 7.449 -9.117 1 98.88 60 GLN B O 1
ATOM 1651 N N . ILE B 1 61 ? 9.867 8.195 -9.055 1 98.31 61 ILE B N 1
ATOM 1652 C CA . ILE B 1 61 ? 9.828 8.43 -10.492 1 98.31 61 ILE B CA 1
ATOM 1653 C C . ILE B 1 61 ? 10.812 9.539 -10.859 1 98.31 61 ILE B C 1
ATOM 1655 O O . ILE B 1 61 ? 11.602 9.391 -11.797 1 98.31 61 ILE B O 1
ATOM 1659 N N . GLU B 1 62 ? 10.781 10.586 -10.133 1 98.12 62 GLU B N 1
ATOM 1660 C CA . GLU B 1 62 ? 11.633 11.734 -10.406 1 98.12 62 GLU B CA 1
ATOM 1661 C C . GLU B 1 62 ? 13.109 11.383 -10.25 1 98.12 62 GLU B C 1
ATOM 1663 O O . GLU B 1 62 ? 13.938 11.75 -11.086 1 98.12 62 GLU B O 1
ATOM 1668 N N . LEU B 1 63 ? 13.43 10.648 -9.227 1 98.38 63 LEU B N 1
ATOM 1669 C CA . LEU B 1 63 ? 14.82 10.367 -8.891 1 98.38 63 LEU B CA 1
ATOM 1670 C C . LEU B 1 63 ? 15.297 9.086 -9.57 1 98.38 63 LEU B C 1
ATOM 1672 O O . LEU B 1 63 ? 16.484 8.758 -9.516 1 98.38 63 LEU B O 1
ATOM 1676 N N . GLN B 1 64 ? 14.422 8.398 -10.102 1 98.38 64 GLN B N 1
ATOM 1677 C CA . GLN B 1 64 ? 14.695 7.141 -10.789 1 98.38 64 GLN B CA 1
ATOM 1678 C C . GLN B 1 64 ? 15.406 6.152 -9.867 1 98.38 64 GLN B C 1
ATOM 1680 O O . GLN B 1 64 ? 16.453 5.609 -10.227 1 98.38 64 GLN B O 1
ATOM 1685 N N . THR B 1 65 ? 14.773 5.926 -8.742 1 98.5 65 THR B N 1
ATOM 1686 C CA . THR B 1 65 ? 15.25 4.953 -7.77 1 98.5 65 THR B CA 1
ATOM 1687 C C . THR B 1 65 ? 14.102 4.488 -6.871 1 98.5 65 THR B C 1
ATOM 1689 O O . THR B 1 65 ? 13.195 5.262 -6.559 1 98.5 65 THR B O 1
ATOM 1692 N N . ASN B 1 66 ? 14.172 3.248 -6.453 1 98.25 66 ASN B N 1
ATOM 1693 C CA . ASN B 1 66 ? 13.211 2.744 -5.48 1 98.25 66 ASN B CA 1
ATOM 1694 C C . ASN B 1 66 ? 13.703 2.955 -4.051 1 98.25 66 ASN B C 1
ATOM 1696 O O . ASN B 1 66 ? 12.93 2.822 -3.1 1 98.25 66 ASN B O 1
ATOM 1700 N N . ASP B 1 67 ? 15.016 3.234 -3.941 1 98.5 67 ASP B N 1
ATOM 1701 C CA . ASP B 1 67 ? 15.648 3.371 -2.633 1 98.5 67 ASP B CA 1
ATOM 1702 C C . ASP B 1 67 ? 15.531 4.801 -2.113 1 98.5 67 ASP B C 1
ATOM 1704 O O . ASP B 1 67 ? 16.062 5.734 -2.719 1 98.5 67 ASP B O 1
ATOM 1708 N N . LEU B 1 68 ? 14.898 4.934 -0.976 1 98.81 68 LEU B N 1
ATOM 1709 C CA . LEU B 1 68 ? 14.734 6.254 -0.377 1 98.81 68 LEU B CA 1
ATOM 1710 C C . LEU B 1 68 ? 15.344 6.297 1.021 1 98.81 68 LEU B C 1
ATOM 1712 O O . LEU B 1 68 ? 14.836 6.992 1.903 1 98.81 68 LEU B O 1
ATOM 1716 N N . ALA B 1 69 ? 16.312 5.473 1.245 1 98.56 69 ALA B N 1
ATOM 1717 C CA . ALA B 1 69 ? 17.078 5.586 2.484 1 98.56 69 ALA B CA 1
ATOM 1718 C C . ALA B 1 69 ? 17.562 7.016 2.703 1 98.56 69 ALA B C 1
ATOM 1720 O O . ALA B 1 69 ? 18.016 7.68 1.762 1 98.56 69 ALA B O 1
ATOM 1721 N N . GLY B 1 70 ? 17.438 7.504 3.912 1 98.38 70 GLY B N 1
ATOM 1722 C CA . GLY B 1 70 ? 17.875 8.852 4.238 1 98.38 70 GLY B CA 1
ATOM 1723 C C . GLY B 1 70 ? 16.781 9.891 4.094 1 98.38 70 GLY B C 1
ATOM 1724 O O . GLY B 1 70 ? 16.969 11.047 4.477 1 98.38 70 GLY B O 1
ATOM 1725 N N . PHE B 1 71 ? 15.664 9.539 3.545 1 98.75 71 PHE B N 1
ATOM 1726 C CA . PHE B 1 71 ? 14.531 10.445 3.451 1 98.75 71 PHE B CA 1
ATOM 1727 C C . PHE B 1 71 ? 13.719 10.43 4.742 1 98.75 71 PHE B C 1
ATOM 1729 O O . PHE B 1 71 ? 13.719 9.438 5.469 1 98.75 71 PHE B O 1
ATOM 1736 N N . THR B 1 72 ? 13.055 11.508 5.004 1 98.88 72 THR B N 1
ATOM 1737 C CA . THR B 1 72 ? 12.125 11.625 6.121 1 98.88 72 THR B CA 1
ATOM 1738 C C . THR B 1 72 ? 10.719 11.961 5.617 1 98.88 72 THR B C 1
ATOM 1740 O O . THR B 1 72 ? 10.547 12.844 4.777 1 98.88 72 THR B O 1
ATOM 1743 N N . MET B 1 73 ? 9.719 11.258 6.133 1 98.94 73 MET B N 1
ATOM 1744 C CA . MET B 1 73 ? 8.32 11.508 5.793 1 98.94 73 MET B CA 1
ATOM 1745 C C . MET B 1 73 ? 7.656 12.391 6.84 1 98.94 73 MET B C 1
ATOM 1747 O O . MET B 1 73 ? 7.785 12.141 8.039 1 98.94 73 MET B O 1
ATOM 1751 N N . TYR B 1 74 ? 7.023 13.422 6.441 1 98.94 74 TYR B N 1
ATOM 1752 C CA . TYR B 1 74 ? 6.09 14.195 7.258 1 98.94 74 TYR B CA 1
ATOM 1753 C C . TYR B 1 74 ? 4.668 14.055 6.73 1 98.94 74 TYR B C 1
ATOM 1755 O O . TYR B 1 74 ? 4.383 14.406 5.586 1 98.94 74 TYR B O 1
ATOM 1763 N N . ALA B 1 75 ? 3.805 13.578 7.508 1 98.88 75 ALA B N 1
ATOM 1764 C CA . ALA B 1 75 ? 2.422 13.344 7.102 1 98.88 75 ALA B CA 1
ATOM 1765 C C . ALA B 1 75 ? 1.445 14.031 8.047 1 98.88 75 ALA B C 1
ATOM 1767 O O . ALA B 1 75 ? 1.652 14.031 9.266 1 98.88 75 ALA B O 1
ATOM 1768 N N . SER B 1 76 ? 0.36 14.578 7.516 1 98.75 76 SER B N 1
ATOM 1769 C CA . SER B 1 76 ? -0.639 15.234 8.352 1 98.75 76 SER B CA 1
ATOM 1770 C C . SER B 1 76 ? -1.372 14.219 9.227 1 98.75 76 SER B C 1
ATOM 1772 O O . SER B 1 76 ? -1.837 14.562 10.32 1 98.75 76 SER B O 1
ATOM 1774 N N . GLY B 1 77 ? -1.562 13.055 8.727 1 98.5 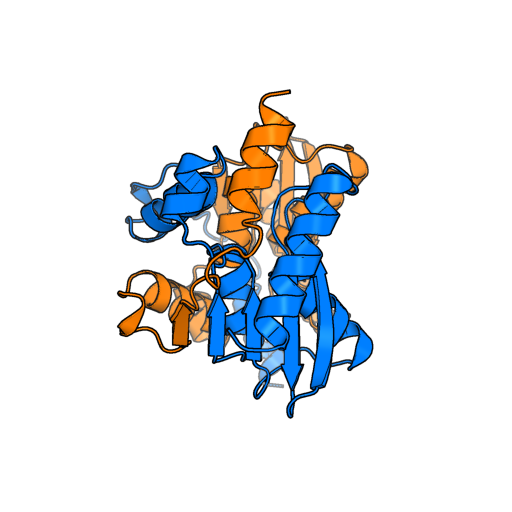77 GLY B N 1
ATOM 1775 C CA . GLY B 1 77 ? -2.172 11.969 9.477 1 98.5 77 GLY B CA 1
ATOM 1776 C C . GLY B 1 77 ? -1.251 10.773 9.656 1 98.5 77 GLY B C 1
ATOM 1777 O O . GLY B 1 77 ? -0.348 10.555 8.844 1 98.5 77 GLY B O 1
ATOM 1778 N N . GLU B 1 78 ? -1.513 9.992 10.695 1 98.62 78 GLU B N 1
ATOM 1779 C CA . GLU B 1 78 ? -0.759 8.766 10.922 1 98.62 78 GLU B CA 1
ATOM 1780 C C . GLU B 1 78 ? -0.892 7.809 9.734 1 98.62 78 GLU B C 1
ATOM 1782 O O . GLU B 1 78 ? -2.004 7.52 9.289 1 98.62 78 GLU B O 1
ATOM 1787 N N . PRO B 1 79 ? 0.248 7.344 9.219 1 98.81 79 PRO B N 1
ATOM 1788 C CA . PRO B 1 79 ? 0.192 6.477 8.047 1 98.81 79 PRO B CA 1
ATOM 1789 C C . PRO B 1 79 ? -0.603 5.195 8.289 1 98.81 79 PRO B C 1
ATOM 1791 O O . PRO B 1 79 ? -0.502 4.602 9.367 1 98.81 79 PRO B O 1
ATOM 1794 N N . CYS B 1 80 ? -1.414 4.816 7.363 1 98.81 80 CYS B N 1
ATOM 1795 C CA . CYS B 1 80 ? -2.057 3.506 7.398 1 98.81 80 CYS B CA 1
ATOM 1796 C C . CYS B 1 80 ? -1.041 2.395 7.16 1 98.81 80 CYS B C 1
ATOM 1798 O O . CYS B 1 80 ? 0.095 2.66 6.762 1 98.81 80 CYS B O 1
ATOM 1800 N N . PRO B 1 81 ? -1.42 1.126 7.34 1 98.81 81 PRO B N 1
ATOM 1801 C CA . PRO B 1 81 ? -0.456 0.042 7.137 1 98.81 81 PRO B CA 1
ATOM 1802 C C . PRO B 1 81 ? 0.058 -0.032 5.699 1 98.81 81 PRO B C 1
ATOM 1804 O O . PRO B 1 81 ? 1.205 -0.424 5.473 1 98.81 81 PRO B O 1
ATOM 1807 N N . MET B 1 82 ? -0.763 0.349 4.734 1 98.94 82 MET B N 1
ATOM 1808 C CA . MET B 1 82 ? -0.341 0.339 3.336 1 98.94 82 MET B CA 1
ATOM 1809 C C . MET B 1 82 ? 0.828 1.294 3.115 1 98.94 82 MET B C 1
ATOM 1811 O O . MET B 1 82 ? 1.871 0.894 2.594 1 98.94 82 MET B O 1
ATOM 1815 N N . CYS B 1 83 ? 0.662 2.5 3.549 1 98.94 83 CYS B N 1
ATOM 1816 C CA . CYS B 1 83 ? 1.681 3.523 3.34 1 98.94 83 CYS B CA 1
ATOM 1817 C C . CYS B 1 83 ? 2.914 3.246 4.191 1 98.94 83 CYS B C 1
ATOM 1819 O O . CYS B 1 83 ? 4.043 3.471 3.75 1 98.94 83 CYS B O 1
ATOM 1821 N N . LEU B 1 84 ? 2.656 2.795 5.379 1 98.88 84 LEU B N 1
ATOM 1822 C CA . LEU B 1 84 ? 3.775 2.453 6.25 1 98.88 84 LEU B CA 1
ATOM 1823 C C . LEU B 1 84 ? 4.613 1.331 5.645 1 98.88 84 LEU B C 1
ATOM 1825 O O . LEU B 1 84 ? 5.844 1.391 5.664 1 98.88 84 LEU B O 1
ATOM 1829 N N . THR B 1 85 ? 3.979 0.318 5.125 1 98.94 85 THR B N 1
ATOM 1830 C CA . THR B 1 85 ? 4.672 -0.793 4.484 1 98.94 85 THR B CA 1
ATOM 1831 C C . THR B 1 85 ? 5.484 -0.305 3.287 1 98.94 85 THR B C 1
ATOM 1833 O O . THR B 1 85 ? 6.633 -0.714 3.1 1 98.94 85 THR B O 1
ATOM 1836 N N . ALA B 1 86 ? 4.895 0.602 2.525 1 98.94 86 ALA B N 1
ATOM 1837 C CA . ALA B 1 86 ? 5.625 1.185 1.402 1 98.94 86 ALA B CA 1
ATOM 1838 C C . ALA B 1 86 ? 6.902 1.876 1.876 1 98.94 86 ALA B C 1
ATOM 1840 O O . ALA B 1 86 ? 7.945 1.781 1.226 1 98.94 86 ALA B O 1
ATOM 1841 N N . MET B 1 87 ? 6.824 2.564 2.998 1 98.94 87 MET B N 1
ATOM 1842 C CA . MET B 1 87 ? 7.996 3.234 3.553 1 98.94 87 MET B CA 1
ATOM 1843 C C . MET B 1 87 ? 9.078 2.223 3.928 1 98.94 87 MET B C 1
ATOM 1845 O O . MET B 1 87 ? 10.25 2.426 3.633 1 98.94 87 MET B O 1
ATOM 1849 N N . TYR B 1 88 ? 8.672 1.136 4.574 1 98.88 88 TYR B N 1
ATOM 1850 C CA . TYR B 1 88 ? 9.625 0.083 4.895 1 98.88 88 TYR B CA 1
ATOM 1851 C C . TYR B 1 88 ? 10.32 -0.429 3.637 1 98.88 88 TYR B C 1
ATOM 1853 O O . TYR B 1 88 ? 11.547 -0.528 3.59 1 98.88 88 TYR B O 1
ATOM 1861 N N . PHE B 1 89 ? 9.539 -0.727 2.619 1 98.88 89 PHE B N 1
ATOM 1862 C CA . PHE B 1 89 ? 10.109 -1.246 1.379 1 98.88 89 PHE B CA 1
ATOM 1863 C C . PHE B 1 89 ? 11.062 -0.236 0.756 1 98.88 89 PHE B C 1
ATOM 1865 O O . PHE B 1 89 ? 12.086 -0.614 0.189 1 98.88 89 PHE B O 1
ATOM 1872 N N . ALA B 1 90 ? 10.742 1.056 0.877 1 98.81 90 ALA B N 1
ATOM 1873 C CA . ALA B 1 90 ? 11.508 2.111 0.227 1 98.81 90 ALA B CA 1
ATOM 1874 C C . ALA B 1 90 ? 12.758 2.463 1.038 1 98.81 90 ALA B C 1
ATOM 1876 O O . ALA B 1 90 ? 13.594 3.244 0.589 1 98.81 90 ALA B O 1
ATOM 1877 N N . GLY B 1 91 ? 12.852 1.966 2.277 1 98.75 91 GLY B N 1
ATOM 1878 C CA . GLY B 1 91 ? 14.023 2.201 3.107 1 98.75 91 GLY B CA 1
ATOM 1879 C C . GLY B 1 91 ? 13.898 3.441 3.973 1 98.75 91 GLY B C 1
ATOM 1880 O O . GLY B 1 91 ? 14.891 3.898 4.551 1 98.75 91 GLY B O 1
ATOM 1881 N N . ILE B 1 92 ? 12.719 4.023 4.02 1 98.81 92 ILE B N 1
ATOM 1882 C CA . ILE B 1 92 ? 12.492 5.176 4.887 1 98.81 92 ILE B CA 1
ATOM 1883 C C . ILE B 1 92 ? 12.461 4.727 6.348 1 98.81 92 ILE B C 1
ATOM 1885 O O . ILE B 1 92 ? 11.773 3.764 6.691 1 98.81 92 ILE B O 1
ATOM 1889 N N . GLU B 1 93 ? 13.148 5.418 7.227 1 97.75 93 GLU B N 1
ATOM 1890 C CA . GLU B 1 93 ? 13.289 4.957 8.602 1 97.75 93 GLU B CA 1
ATOM 1891 C C . GLU B 1 93 ? 12.648 5.93 9.586 1 97.75 93 GLU B C 1
ATOM 1893 O O . GLU B 1 93 ? 12.523 5.633 10.773 1 97.75 93 GLU B O 1
ATOM 1898 N N . LYS B 1 94 ? 12.266 7.094 9.07 1 98.44 94 LYS B N 1
ATOM 1899 C CA . LYS B 1 94 ? 11.742 8.133 9.953 1 98.44 94 LYS B CA 1
ATOM 1900 C C . LYS B 1 94 ? 10.461 8.734 9.391 1 98.44 94 LYS B C 1
ATOM 1902 O O . LYS B 1 94 ? 10.43 9.18 8.242 1 98.44 94 LYS B O 1
ATOM 1907 N N . VAL B 1 95 ? 9.469 8.734 10.219 1 98.69 95 VAL B N 1
ATOM 1908 C CA . VAL B 1 95 ? 8.203 9.367 9.859 1 98.69 95 VAL B CA 1
ATOM 1909 C C . VAL B 1 95 ? 7.695 10.211 11.023 1 98.69 95 VAL B C 1
ATOM 1911 O O . VAL B 1 95 ? 7.746 9.789 12.18 1 98.69 95 VAL B O 1
ATOM 1914 N N . PHE B 1 96 ? 7.281 11.422 10.758 1 98.81 96 PHE B N 1
ATOM 1915 C CA . PHE B 1 96 ? 6.539 12.305 11.656 1 98.81 96 PHE B CA 1
ATOM 1916 C C . PHE B 1 96 ? 5.094 12.453 11.188 1 98.81 96 PHE B C 1
ATOM 1918 O O . PHE B 1 96 ? 4.836 12.562 9.984 1 98.81 96 PHE B O 1
ATOM 1925 N N . TYR B 1 97 ? 4.18 12.461 12.07 1 98.75 97 TYR B N 1
ATOM 1926 C CA . TYR B 1 97 ? 2.777 12.656 11.727 1 98.75 97 TYR B CA 1
ATOM 1927 C C . TYR B 1 97 ? 2.086 13.562 12.734 1 98.75 97 TYR B C 1
ATOM 1929 O O . TYR B 1 97 ? 2.572 13.734 13.859 1 98.75 97 TYR B O 1
ATOM 1937 N N . SER B 1 98 ? 0.93 14.102 12.367 1 98 98 SER B N 1
ATOM 1938 C CA . SER B 1 98 ? 0.237 15.016 13.266 1 98 98 SER B CA 1
ATOM 1939 C C . SER B 1 98 ? -1.018 14.375 13.852 1 98 98 SER B C 1
ATOM 1941 O O . SER B 1 98 ? -1.024 13.953 15.008 1 98 98 SER B O 1
ATOM 1943 N N . ASN B 1 99 ? -2.041 14.141 13.062 1 97.5 99 ASN B N 1
ATOM 1944 C CA . ASN B 1 99 ? -3.287 13.539 13.523 1 97.5 99 ASN B CA 1
ATOM 1945 C C . ASN B 1 99 ? -3.158 12.023 13.664 1 97.5 99 ASN B C 1
ATOM 1947 O O . ASN B 1 99 ? -2.711 11.352 12.734 1 97.5 99 ASN B O 1
ATOM 1951 N N . SER B 1 100 ? -3.586 11.461 14.773 1 97.56 100 SER B N 1
ATOM 1952 C CA . SER B 1 100 ? -3.477 10.031 15.062 1 97.56 100 SER B CA 1
ATOM 1953 C C . SER B 1 100 ? -4.586 9.242 14.375 1 97.56 100 SER B C 1
ATOM 1955 O O . SER B 1 100 ? -5.559 9.828 13.891 1 97.56 100 SER B O 1
ATOM 1957 N N . VAL B 1 101 ? -4.398 7.918 14.383 1 97.06 101 VAL B N 1
ATOM 1958 C CA . VAL B 1 101 ? -5.414 7.023 13.836 1 97.06 101 VAL B CA 1
ATOM 1959 C C . VAL B 1 101 ? -6.703 7.152 14.641 1 97.06 101 VAL B C 1
ATOM 1961 O O . VAL B 1 101 ? -7.801 7.043 14.086 1 97.06 101 VAL B O 1
ATOM 1964 N N . ASP B 1 102 ? -6.609 7.371 15.961 1 97 102 ASP B N 1
ATOM 1965 C CA . ASP B 1 102 ? -7.789 7.551 16.797 1 97 102 ASP B CA 1
ATOM 1966 C C . ASP B 1 102 ? -8.555 8.812 16.406 1 97 102 ASP B C 1
ATOM 1968 O O . ASP B 1 102 ? -9.789 8.82 16.406 1 97 102 ASP B O 1
ATOM 1972 N N . GLU B 1 103 ? -7.867 9.867 16.125 1 96.25 103 GLU B N 1
ATOM 1973 C CA . GLU B 1 103 ? -8.516 11.102 15.672 1 96.25 103 GLU B CA 1
ATOM 1974 C C . GLU B 1 103 ? -9.18 10.914 14.312 1 96.25 103 GLU B C 1
ATOM 1976 O O . GLU B 1 103 ? -10.227 11.5 14.047 1 96.25 103 GLU B O 1
ATOM 1981 N N . ALA B 1 104 ? -8.508 10.141 13.461 1 97.69 104 ALA B N 1
ATOM 1982 C CA . ALA B 1 104 ? -9.133 9.82 12.18 1 97.69 104 ALA B CA 1
ATOM 1983 C C . ALA B 1 104 ? -10.453 9.086 12.375 1 97.69 104 ALA B C 1
ATOM 1985 O O . ALA B 1 104 ? -11.414 9.305 11.633 1 97.69 104 ALA B O 1
ATOM 1986 N N . VAL B 1 105 ? -10.539 8.156 13.352 1 98 105 VAL B N 1
ATOM 1987 C CA . VAL B 1 105 ? -11.766 7.438 13.672 1 98 105 VAL B CA 1
ATOM 1988 C C . VAL B 1 105 ? -12.875 8.43 14.023 1 98 105 VAL B C 1
ATOM 1990 O O . VAL B 1 105 ? -14.008 8.305 13.555 1 98 105 VAL B O 1
ATOM 1993 N N . GLU B 1 106 ? -12.539 9.438 14.82 1 96.5 106 GLU B N 1
ATOM 1994 C CA . GLU B 1 106 ? -13.5 10.461 15.227 1 96.5 106 GLU B CA 1
ATOM 1995 C C . GLU B 1 106 ? -14.031 11.234 14.023 1 96.5 106 GLU B C 1
ATOM 1997 O O . GLU B 1 106 ? -15.164 11.719 14.039 1 96.5 106 GLU B O 1
ATOM 2002 N N . ALA B 1 107 ? -13.258 11.305 12.992 1 97 107 ALA B N 1
ATOM 2003 C CA . ALA B 1 107 ? -13.625 12.047 11.789 1 97 107 ALA B CA 1
ATOM 2004 C C . ALA B 1 107 ? -14.367 11.148 10.805 1 97 107 ALA B C 1
ATOM 2006 O O . ALA B 1 107 ? -14.672 11.562 9.688 1 97 107 ALA B O 1
ATOM 2007 N N . GLY B 1 108 ? -14.625 9.891 11.133 1 97.12 108 GLY B N 1
ATOM 2008 C CA . GLY B 1 108 ? -15.312 8.961 10.25 1 97.12 108 GLY B CA 1
ATOM 2009 C C . GLY B 1 108 ? -14.375 8.25 9.297 1 97.12 108 GLY B C 1
ATOM 2010 O O . GLY B 1 108 ? -14.82 7.633 8.328 1 97.12 108 GLY B O 1
ATOM 2011 N N . LEU B 1 109 ? -13.102 8.367 9.508 1 97.62 109 LEU B N 1
ATOM 2012 C CA . LEU B 1 109 ? -12.055 7.754 8.688 1 97.62 109 LEU B CA 1
ATOM 2013 C C . LEU B 1 109 ? -11.305 6.691 9.484 1 97.62 109 LEU B C 1
ATOM 2015 O O . LEU B 1 109 ? -10.078 6.773 9.633 1 97.62 109 LEU B O 1
ATOM 2019 N N . GLY B 1 110 ? -12.016 5.652 9.898 1 97.69 110 GLY B N 1
ATOM 2020 C CA . GLY B 1 110 ? -11.484 4.727 10.891 1 97.69 110 GLY B CA 1
ATOM 2021 C C . GLY B 1 110 ? -10.969 3.434 10.289 1 97.69 110 GLY B C 1
ATOM 2022 O O . GLY B 1 110 ? -10.508 2.549 11.016 1 97.69 110 GLY B O 1
ATOM 2023 N N . LYS B 1 111 ? -10.945 3.285 9.008 1 98.31 111 LYS B N 1
ATOM 2024 C CA . LYS B 1 111 ? -10.609 2.016 8.367 1 98.31 111 LYS B CA 1
ATOM 2025 C C . LYS B 1 111 ? -9.164 1.624 8.648 1 98.31 111 LYS B C 1
ATOM 2027 O O . LYS B 1 111 ? -8.867 0.447 8.859 1 98.31 111 LYS B O 1
ATOM 2032 N N . SER B 1 112 ? -8.312 2.621 8.648 1 98.56 112 SER B N 1
ATOM 2033 C CA . SER B 1 112 ? -6.91 2.346 8.945 1 98.56 112 SER B CA 1
ATOM 2034 C C . SER B 1 112 ? -6.762 1.638 10.289 1 98.56 112 SER B C 1
ATOM 2036 O O . SER B 1 112 ? -6.039 0.646 10.398 1 98.56 112 SER B O 1
ATOM 2038 N N . LYS B 1 113 ? -7.418 2.102 11.281 1 98.38 113 LYS B N 1
ATOM 2039 C CA . LYS B 1 113 ? -7.348 1.497 12.609 1 98.38 113 LYS B CA 1
ATOM 2040 C C . LYS B 1 113 ? -7.828 0.049 12.578 1 98.38 113 LYS B C 1
ATOM 2042 O O . LYS B 1 113 ? -7.195 -0.832 13.164 1 98.38 113 LYS B O 1
ATOM 2047 N N . GLU B 1 114 ? -8.922 -0.162 11.953 1 98.38 114 GLU B N 1
ATOM 2048 C CA . GLU B 1 114 ? -9.469 -1.51 11.812 1 98.38 114 GLU B CA 1
ATOM 2049 C C . GLU B 1 114 ? -8.445 -2.453 11.18 1 98.38 114 GLU B C 1
ATOM 2051 O O . GLU B 1 114 ? -8.297 -3.596 11.617 1 98.38 114 GLU B O 1
ATOM 2056 N N . ILE B 1 115 ? -7.758 -1.982 10.211 1 98.62 115 ILE B N 1
ATOM 2057 C CA . ILE B 1 115 ? -6.828 -2.828 9.477 1 98.62 115 ILE B CA 1
ATOM 2058 C C . ILE B 1 115 ? -5.598 -3.109 10.336 1 98.62 115 ILE B C 1
ATOM 2060 O O . ILE B 1 115 ? -5.078 -4.23 10.344 1 98.62 115 ILE B O 1
ATOM 2064 N N . TYR B 1 116 ? -5.121 -2.109 11.039 1 98.44 116 TYR B N 1
ATOM 2065 C CA . TYR B 1 116 ? -4.059 -2.361 12 1 98.44 116 TYR B CA 1
ATOM 2066 C C . TYR B 1 116 ? -4.426 -3.508 12.938 1 98.44 116 TYR B C 1
ATOM 2068 O O . TYR B 1 116 ? -3.605 -4.391 13.203 1 98.44 116 TYR B O 1
ATOM 2076 N N . GLU B 1 117 ? -5.598 -3.465 13.438 1 98.12 117 GLU B N 1
ATOM 2077 C CA . GLU B 1 117 ? -6.062 -4.52 14.336 1 98.12 117 GLU B CA 1
ATOM 2078 C C . GLU B 1 117 ? -6.09 -5.871 13.633 1 98.12 117 GLU B C 1
ATOM 2080 O O . GLU B 1 117 ? -5.656 -6.879 14.195 1 98.12 117 GLU B O 1
ATOM 2085 N N . GLU B 1 118 ? -6.586 -5.906 12.461 1 98.44 118 GLU B N 1
ATOM 2086 C CA . GLU B 1 118 ? -6.656 -7.145 11.688 1 98.44 118 GLU B CA 1
ATOM 2087 C C . GLU B 1 118 ? -5.27 -7.75 11.492 1 98.44 118 GLU B C 1
ATOM 2089 O O . GLU B 1 118 ? -5.105 -8.969 11.555 1 98.44 118 GLU B O 1
ATOM 2094 N N . LEU B 1 119 ? -4.27 -6.871 11.289 1 97.69 119 LEU B N 1
ATOM 2095 C CA . LEU B 1 119 ? -2.926 -7.336 10.953 1 97.69 119 LEU B CA 1
ATOM 2096 C C . LEU B 1 119 ? -2.234 -7.926 12.18 1 97.69 119 LEU B C 1
ATOM 2098 O O . LEU B 1 119 ? -1.204 -8.586 12.055 1 97.69 119 LEU B O 1
ATOM 2102 N N . THR B 1 120 ? -2.785 -7.754 13.375 1 96.88 120 THR B N 1
ATOM 2103 C CA . THR B 1 120 ? -2.213 -8.352 14.57 1 96.88 120 THR B CA 1
ATOM 2104 C C . THR B 1 120 ? -2.807 -9.727 14.828 1 96.88 120 THR B C 1
ATOM 2106 O O . THR B 1 120 ? -2.287 -10.492 15.641 1 96.88 120 THR B O 1
ATOM 2109 N N . LYS B 1 121 ? -3.869 -10.062 14.141 1 97.25 121 LYS B N 1
ATOM 2110 C CA . LYS B 1 121 ? -4.539 -11.344 14.305 1 97.25 121 LYS B CA 1
ATOM 2111 C C . LYS B 1 121 ? -3.846 -12.438 13.5 1 97.25 121 LYS B C 1
ATOM 2113 O O . LYS B 1 121 ? -3.158 -12.148 12.516 1 97.25 121 LYS B O 1
ATOM 2118 N N . GLU B 1 122 ? -4.09 -13.688 13.914 1 95.75 122 GLU B N 1
ATOM 2119 C CA . GLU B 1 122 ? -3.73 -14.812 13.055 1 95.75 122 GLU B CA 1
ATOM 2120 C C . GLU B 1 122 ? -4.523 -14.789 11.75 1 95.75 122 GLU B C 1
ATOM 2122 O O . GLU B 1 122 ? -5.672 -14.344 11.727 1 95.75 122 GLU B O 1
ATOM 2127 N N . LYS B 1 123 ? -3.91 -15.312 10.695 1 94.75 123 LYS B N 1
ATOM 2128 C CA . LYS B 1 123 ? -4.516 -15.273 9.367 1 94.75 123 LYS B CA 1
ATOM 2129 C C . LYS B 1 123 ? -5.941 -15.828 9.406 1 94.75 123 LYS B C 1
ATOM 2131 O O . LYS B 1 123 ? -6.855 -15.227 8.828 1 94.75 123 LYS B O 1
ATOM 2136 N N . ALA B 1 124 ? -6.102 -16.984 10.102 1 94.88 124 ALA B N 1
ATOM 2137 C CA . ALA B 1 124 ? -7.379 -17.688 10.117 1 94.88 124 ALA B CA 1
ATOM 2138 C C . ALA B 1 124 ? -8.453 -16.875 10.828 1 94.88 124 ALA B C 1
ATOM 2140 O O . ALA B 1 124 ? -9.648 -17.141 10.695 1 94.88 124 ALA B O 1
ATOM 2141 N N . GLU B 1 125 ? -8.117 -15.789 11.625 1 97 125 GLU B N 1
ATOM 2142 C CA . GLU B 1 125 ? -9.047 -15.008 12.438 1 97 125 GLU B CA 1
ATOM 2143 C C . GLU B 1 125 ? -9.352 -13.664 11.789 1 97 125 GLU B C 1
ATOM 2145 O O . GLU B 1 125 ? -10.148 -12.883 12.32 1 97 125 GLU B O 1
ATOM 2150 N N . ARG B 1 126 ? -8.727 -13.414 10.672 1 97.75 126 ARG B N 1
ATOM 2151 C CA . ARG B 1 126 ? -8.906 -12.125 10 1 97.75 126 ARG B CA 1
ATOM 2152 C C . ARG B 1 126 ? -10.234 -12.078 9.25 1 97.75 126 ARG B C 1
ATOM 2154 O O . ARG B 1 126 ? -10.773 -13.117 8.883 1 97.75 126 ARG B O 1
ATOM 2161 N N . LEU B 1 127 ? -10.727 -10.859 9.094 1 97.12 127 LEU B N 1
ATOM 2162 C CA . LEU B 1 127 ? -11.961 -10.641 8.359 1 97.12 127 LEU B CA 1
ATOM 2163 C C . LEU B 1 127 ? -11.797 -11.023 6.891 1 97.12 127 LEU B C 1
ATOM 2165 O O . LEU B 1 127 ? -12.68 -11.648 6.301 1 97.12 127 LEU B O 1
ATOM 2169 N N . LEU B 1 128 ? -10.719 -10.516 6.254 1 97.88 128 LEU B N 1
ATOM 2170 C CA . LEU B 1 128 ? -10.367 -10.961 4.906 1 97.88 128 LEU B CA 1
ATOM 2171 C C . LEU B 1 128 ? -9.773 -12.359 4.93 1 97.88 128 LEU B C 1
ATOM 2173 O O . LEU B 1 128 ? -8.828 -12.625 5.672 1 97.88 128 LEU B O 1
ATOM 2177 N N . SER B 1 129 ? -10.352 -13.305 4.203 1 98.06 129 SER B N 1
ATOM 2178 C CA . SER B 1 129 ? -9.906 -14.695 4.184 1 98.06 129 SER B CA 1
ATOM 2179 C C . SER B 1 129 ? -8.68 -14.867 3.291 1 98.06 129 SER B C 1
ATOM 2181 O O . SER B 1 129 ? -8.68 -14.445 2.135 1 98.06 129 SER B O 1
ATOM 2183 N N . MET B 1 130 ? -7.691 -15.453 3.816 1 97.62 130 MET B N 1
ATOM 2184 C CA . MET B 1 130 ? -6.496 -15.844 3.072 1 97.62 130 MET B CA 1
ATOM 2185 C C . MET B 1 130 ? -6.336 -17.359 3.062 1 97.62 130 MET B C 1
ATOM 2187 O O . MET B 1 130 ? -6.188 -17.984 4.117 1 97.62 130 MET B O 1
ATOM 2191 N N . THR B 1 131 ? -6.375 -17.922 1.924 1 97.94 131 THR B N 1
ATOM 2192 C CA . THR B 1 131 ? -6.293 -19.359 1.795 1 97.94 131 THR B CA 1
ATOM 2193 C C . THR B 1 131 ? -5.164 -19.766 0.849 1 97.94 131 THR B C 1
ATOM 2195 O O . THR B 1 131 ? -5.078 -19.25 -0.27 1 97.94 131 THR B O 1
ATOM 2198 N N . ARG B 1 132 ? -4.348 -20.672 1.24 1 97.56 132 ARG B N 1
ATOM 2199 C CA . ARG B 1 132 ? -3.262 -21.156 0.391 1 97.56 132 ARG B CA 1
ATOM 2200 C C . ARG B 1 132 ? -3.75 -22.234 -0.565 1 97.56 132 ARG B C 1
ATOM 2202 O O . ARG B 1 132 ? -4.496 -23.125 -0.166 1 97.56 132 ARG B O 1
ATOM 2209 N N . MET B 1 133 ? -3.404 -22.016 -1.753 1 97.12 133 MET B N 1
ATOM 2210 C CA . MET B 1 133 ? -3.58 -23.031 -2.797 1 97.12 133 MET B CA 1
ATOM 2211 C C . MET B 1 133 ? -2.232 -23.547 -3.285 1 97.12 133 MET B C 1
ATOM 2213 O O . MET B 1 133 ? -1.499 -22.828 -3.973 1 97.12 133 MET B O 1
ATOM 2217 N N . GLU B 1 134 ? -1.927 -24.719 -2.994 1 92.31 134 GLU B N 1
ATOM 2218 C CA . GLU B 1 134 ? -0.613 -25.281 -3.303 1 92.31 134 GLU B CA 1
ATOM 2219 C C . GLU B 1 134 ? -0.451 -25.516 -4.801 1 92.31 134 GLU B C 1
ATOM 2221 O O . GLU B 1 134 ? -1.426 -25.797 -5.5 1 92.31 134 GLU B O 1
ATOM 2226 N N . LEU B 1 135 ? 0.765 -25.453 -5.242 1 92.62 135 LEU B N 1
ATOM 2227 C CA . LEU B 1 135 ? 1.083 -25.797 -6.625 1 92.62 135 LEU B CA 1
ATOM 2228 C C . LEU B 1 135 ? 0.8 -27.266 -6.91 1 92.62 135 LEU B C 1
ATOM 2230 O O . LEU B 1 135 ? 0.958 -28.109 -6.027 1 92.62 135 LEU B O 1
ATOM 2234 N N . ASN B 1 136 ? 0.363 -27.469 -8.117 1 89.12 136 ASN B N 1
ATOM 2235 C CA . ASN B 1 136 ? 0.197 -28.859 -8.523 1 89.12 136 ASN B CA 1
ATOM 2236 C C . ASN B 1 136 ? 1.541 -29.562 -8.664 1 89.12 136 ASN B C 1
ATOM 2238 O O . ASN B 1 136 ? 2.564 -28.922 -8.898 1 89.12 136 ASN B O 1
ATOM 2242 N N . ASN B 1 137 ? 1.388 -30.891 -8.523 1 88.56 137 ASN B N 1
ATOM 2243 C CA . ASN B 1 137 ? 2.602 -31.672 -8.742 1 88.56 137 ASN B CA 1
ATOM 2244 C C . ASN B 1 137 ? 3.168 -31.453 -10.141 1 88.56 137 ASN B C 1
ATOM 2246 O O . ASN B 1 137 ? 2.439 -31.531 -11.133 1 88.56 137 ASN B O 1
ATOM 2250 N N . GLY B 1 138 ? 4.504 -31.109 -10.164 1 89.25 138 GLY B N 1
ATOM 2251 C CA . GLY B 1 138 ? 5.164 -30.938 -11.453 1 89.25 138 GLY B CA 1
ATOM 2252 C C . GLY B 1 138 ? 4.996 -29.531 -12.016 1 89.25 138 GLY B C 1
ATOM 2253 O O . GLY B 1 138 ? 5.598 -29.188 -13.039 1 89.25 138 GLY B O 1
ATOM 2254 N N . GLN B 1 139 ? 4.129 -28.781 -11.406 1 91.12 139 GLN B N 1
ATOM 2255 C CA . GLN B 1 139 ? 3.941 -27.422 -11.883 1 91.12 139 GLN B CA 1
ATOM 2256 C C . GLN B 1 139 ? 5.16 -26.547 -11.57 1 91.12 139 GLN B C 1
ATOM 2258 O O . GLN B 1 139 ? 5.773 -26.703 -10.508 1 91.12 139 GLN B O 1
ATOM 2263 N N . ALA B 1 140 ? 5.457 -25.672 -12.531 1 94.31 140 ALA B N 1
ATOM 2264 C CA . ALA B 1 140 ? 6.578 -24.766 -12.32 1 94.31 140 ALA B CA 1
ATOM 2265 C C . ALA B 1 140 ? 6.348 -23.875 -11.102 1 94.31 140 ALA B C 1
ATOM 2267 O O . ALA B 1 140 ? 5.23 -23.406 -10.875 1 94.31 140 ALA B O 1
ATOM 2268 N N . ASN B 1 141 ? 7.379 -23.719 -10.312 1 96.62 141 ASN B N 1
ATOM 2269 C CA . ASN B 1 141 ? 7.359 -22.875 -9.133 1 96.62 141 ASN B CA 1
ATOM 2270 C C . ASN B 1 141 ? 8.062 -21.531 -9.391 1 96.62 141 ASN B C 1
ATOM 2272 O O . ASN B 1 141 ? 9.273 -21.5 -9.602 1 96.62 141 ASN B O 1
ATOM 2276 N N . PRO B 1 142 ? 7.297 -20.469 -9.352 1 97.88 142 PRO B N 1
ATOM 2277 C CA . PRO B 1 142 ? 7.918 -19.172 -9.664 1 97.88 142 PRO B CA 1
ATOM 2278 C C . PRO B 1 142 ? 9.062 -18.828 -8.719 1 97.88 142 PRO B C 1
ATOM 2280 O O . PRO B 1 142 ? 10.055 -18.219 -9.133 1 97.88 142 PRO B O 1
ATOM 2283 N N . MET B 1 143 ? 8.984 -19.203 -7.461 1 97.31 143 MET B N 1
ATOM 2284 C CA . MET B 1 143 ? 10.031 -18.906 -6.488 1 97.31 143 MET B CA 1
ATOM 2285 C C . MET B 1 143 ? 11.312 -19.672 -6.824 1 97.31 143 MET B C 1
ATOM 2287 O O . MET B 1 143 ? 12.406 -19.109 -6.754 1 97.31 143 MET B O 1
ATOM 2291 N N . LYS B 1 144 ? 11.148 -20.875 -7.16 1 96.12 144 LYS B N 1
ATOM 2292 C CA . LYS B 1 144 ? 12.312 -21.672 -7.539 1 96.12 144 LYS B CA 1
ATOM 2293 C C . LYS B 1 144 ? 12.961 -21.125 -8.805 1 96.12 144 LYS B C 1
ATOM 2295 O O . LYS B 1 144 ? 14.188 -21.047 -8.898 1 96.12 144 LYS B O 1
ATOM 2300 N N . LEU B 1 145 ? 12.141 -20.828 -9.766 1 97.38 145 LEU B N 1
ATOM 2301 C CA . LEU B 1 145 ? 12.656 -20.234 -10.992 1 97.38 145 LEU B CA 1
ATOM 2302 C C . LEU B 1 145 ? 13.438 -18.969 -10.695 1 97.38 145 LEU B C 1
ATOM 2304 O O . LEU B 1 145 ? 14.5 -18.734 -11.281 1 97.38 145 LEU B O 1
ATOM 2308 N N . TRP B 1 146 ? 12.945 -18.141 -9.852 1 97.75 146 TRP B N 1
ATOM 2309 C CA . TRP B 1 146 ? 13.594 -16.906 -9.445 1 97.75 146 TRP B CA 1
ATOM 2310 C C . TRP B 1 146 ? 14.969 -17.172 -8.844 1 97.75 146 TRP B C 1
ATOM 2312 O O . TRP B 1 146 ? 15.938 -16.5 -9.188 1 97.75 146 TRP B O 1
ATOM 2322 N N . ILE B 1 147 ? 15.055 -18.109 -7.961 1 96.31 147 ILE B N 1
ATOM 2323 C CA . ILE B 1 147 ? 16.328 -18.484 -7.336 1 96.31 147 ILE B CA 1
ATOM 2324 C C . ILE B 1 147 ? 17.328 -18.875 -8.406 1 96.31 147 ILE B C 1
ATOM 2326 O O . ILE B 1 147 ? 18.484 -18.422 -8.375 1 96.31 147 ILE B O 1
ATOM 2330 N N . GLU B 1 148 ? 16.859 -19.641 -9.328 1 94.88 148 GLU B N 1
ATOM 2331 C CA . GLU B 1 148 ? 17.734 -20.125 -10.398 1 94.88 148 GLU B CA 1
ATOM 2332 C C . GLU B 1 148 ? 18.219 -18.969 -11.266 1 94.88 148 GLU B C 1
ATOM 2334 O O . GLU B 1 148 ? 19.359 -18.969 -11.727 1 94.88 148 GLU B O 1
ATOM 2339 N N . HIS B 1 149 ? 17.422 -18.016 -11.492 1 92.94 149 HIS B N 1
ATOM 2340 C CA . HIS B 1 149 ? 17.75 -16.875 -12.352 1 92.94 149 HIS B CA 1
ATOM 2341 C C . HIS B 1 149 ? 18.641 -15.867 -11.625 1 92.94 149 HIS B C 1
ATOM 2343 O O . HIS B 1 149 ? 19.453 -15.188 -12.25 1 92.94 149 HIS B O 1
ATOM 2349 N N . SER B 1 150 ? 18.359 -15.742 -10.328 1 86.25 150 SER B N 1
ATOM 2350 C CA . SER B 1 150 ? 19.109 -14.766 -9.547 1 86.25 150 SER B CA 1
ATOM 2351 C C . SER B 1 150 ? 20.5 -15.266 -9.219 1 86.25 150 SER B C 1
ATOM 2353 O O . SER B 1 150 ? 21.391 -14.477 -8.898 1 86.25 150 SER B O 1
ATOM 2355 N N . SER B 1 151 ? 20.641 -16.547 -9.18 1 75.19 151 SER B N 1
ATOM 2356 C CA . SER B 1 151 ? 21.922 -17.188 -8.922 1 75.19 151 SER B CA 1
ATOM 2357 C C . SER B 1 151 ? 22.812 -17.156 -10.156 1 75.19 151 SER B C 1
ATOM 2359 O O . SER B 1 151 ? 24 -17.484 -10.078 1 75.19 151 SER B O 1
ATOM 2361 N N . LEU B 1 152 ? 22.188 -16.828 -11.242 1 66.69 152 LEU B N 1
ATOM 2362 C CA . LEU B 1 152 ? 23.016 -16.75 -12.453 1 66.69 152 LEU B CA 1
ATOM 2363 C C . LEU B 1 152 ? 23.594 -15.352 -12.641 1 66.69 152 LEU B C 1
ATOM 2365 O O . LEU B 1 152 ? 22.906 -14.359 -12.367 1 66.69 152 LEU B O 1
#

pLDDT: mean 97.21, std 4.02, range [66.31, 98.94]

Solvent-accessible surface area (backbone atoms only — not comparable to full-atom values): 15171 Å² total; per-residue (Å²): 111,55,73,59,48,50,50,6,37,51,44,4,39,53,31,33,77,72,66,25,56,45,27,5,12,30,33,30,45,94,91,34,81,70,24,60,21,45,32,36,59,74,80,42,40,31,81,70,34,36,11,58,42,38,11,51,35,53,35,14,50,73,67,65,34,54,74,38,62,79,34,35,39,22,26,26,36,48,73,38,62,32,42,46,40,49,33,55,76,20,43,32,44,41,35,38,21,39,41,46,51,69,56,32,36,77,53,72,55,38,63,48,50,56,49,53,56,44,63,60,45,55,65,93,72,30,85,49,40,72,44,78,45,60,78,49,91,90,52,88,50,30,56,59,52,37,43,59,57,67,74,95,112,54,74,59,47,50,49,7,37,50,45,4,40,54,31,33,76,72,66,26,55,46,28,6,12,30,31,30,43,92,91,33,81,71,25,58,20,45,30,35,59,75,80,40,39,29,81,71,34,36,10,58,42,38,12,51,35,52,35,14,51,74,67,65,35,52,73,36,62,78,31,35,39,23,24,25,36,48,71,38,62,32,42,46,40,48,33,55,75,20,43,34,46,40,35,37,18,40,42,45,52,69,57,30,36,76,52,73,54,37,62,50,52,55,48,54,56,43,63,60,45,57,64,92,73,29,85,51,43,70,44,78,44,61,78,49,90,90,51,86,51,31,57,60,53,39,43,59,58,68,74,96

Radius of gyration: 19.08 Å; Cα contacts (8 Å, |Δi|>4): 694; chains: 2; bounding box: 46×60×38 Å